Protein AF-A0A6A5GTI7-F1 (afdb_monomer_lite)

InterPro domains:
  IPR004151 7TM GPCR, serpentine receptor class e (Sre) [PF03125] (12-254)
  IPR052854 Nematode Serpentine Receptor Class Epsilon [PTHR47518] (8-255)

Organism: Caenorhabditis remanei (NCBI:txid31234)

Secondary structure (DSSP, 8-state):
----TTHHHHTT-HHHHHHHHHHHHHHHHHHHHHHHHHHHHHHHHT---SHHHHHHHHHHTTHHHHHHHHHHHHHHHHTT-TT----HHHHHHHHHHHSGGGGHHHHHHHHHHHHHHTTTTTTTTT-HHHHHHHHHHHHHHHHHHHHHHTSGGGHHHHHHHHHHHHHHHHHHHHHHHHHHHHHHHHHHHTTSSS-HHHHHHHHHHHHHHHHHHHHHHHHHHHHHHHHHHHHHHHH---HHHHHHHHHHHHHHHH-

Foldseek 3Di:
DADDLPPCVVVVVLVVLLVLLVVLLVLLVVLLVVLVVVVVVCVVVVVPQALLSVLVNLLSVLLNVLSVVSNVCSVCSNVSVNVPDDPLVVLLVSQLSLQLLLCSLVLVLQSLVVLLVPLQPCSPVVPNVSSVVSSVVSSVVSNVRSVQVVPLVSLVVVLVVSLVVLVVSVVSLVVSLVSLVVVQVVCVVVPDPDDPSSNVSSVVSNVVSVVCVVVVVLSSVLSNLLSVLSVCLSVDPDNVSVSVSVSVNSVSSSD

Structure (mmCIF, N/CA/C/O backbone):
data_AF-A0A6A5GTI7-F1
#
_entry.id   AF-A0A6A5GTI7-F1
#
loop_
_atom_site.group_PDB
_atom_site.id
_atom_site.type_symbol
_atom_site.label_atom_id
_atom_site.label_alt_id
_atom_site.label_comp_id
_atom_site.label_asym_id
_atom_site.label_entity_id
_atom_site.label_seq_id
_atom_site.pdbx_PDB_ins_code
_atom_site.Cartn_x
_atom_site.Cartn_y
_atom_site.Cartn_z
_atom_site.occupancy
_atom_site.B_iso_or_equiv
_atom_site.auth_seq_id
_atom_site.auth_comp_id
_atom_site.auth_asym_id
_atom_site.auth_atom_id
_atom_site.pdbx_PDB_model_num
ATOM 1 N N . MET A 1 1 ? 9.018 -8.631 -17.594 1.00 29.78 1 MET A N 1
ATOM 2 C CA . MET A 1 1 ? 9.187 -9.189 -18.957 1.00 29.78 1 MET A CA 1
ATOM 3 C C . MET A 1 1 ? 9.479 -8.013 -19.899 1.00 29.78 1 MET A C 1
ATOM 5 O O . MET A 1 1 ? 8.545 -7.313 -20.248 1.00 29.78 1 MET A O 1
ATOM 9 N N . ARG A 1 2 ? 10.743 -7.646 -20.168 1.00 35.91 2 ARG A N 1
ATOM 10 C CA . ARG A 1 2 ? 11.106 -6.438 -20.958 1.00 35.91 2 ARG A CA 1
ATOM 11 C C . ARG A 1 2 ? 11.286 -6.812 -22.439 1.00 35.91 2 ARG A C 1
ATOM 13 O O . ARG A 1 2 ? 11.822 -7.875 -22.720 1.00 35.91 2 ARG A O 1
ATOM 20 N N . LEU A 1 3 ? 10.734 -5.990 -23.333 1.00 42.41 3 LEU A N 1
ATOM 21 C CA . LEU A 1 3 ? 10.730 -6.158 -24.795 1.00 42.41 3 LEU A CA 1
ATOM 22 C C . LEU A 1 3 ? 12.049 -5.631 -25.389 1.00 42.41 3 LEU A C 1
ATOM 24 O O . LEU A 1 3 ? 12.586 -4.666 -24.853 1.00 42.41 3 LEU A O 1
ATOM 28 N N . ASP A 1 4 ? 12.503 -6.230 -26.496 1.00 39.91 4 ASP A N 1
ATOM 29 C CA . ASP A 1 4 ? 13.747 -5.914 -27.218 1.00 39.91 4 ASP A CA 1
ATOM 30 C C . ASP A 1 4 ? 14.061 -4.406 -27.322 1.00 39.91 4 ASP A C 1
ATOM 32 O O . ASP A 1 4 ? 13.300 -3.602 -27.881 1.00 39.91 4 ASP A O 1
ATOM 36 N N . ASP A 1 5 ? 15.260 -4.067 -26.846 1.00 51.88 5 ASP A N 1
ATOM 37 C CA . ASP A 1 5 ? 15.794 -2.758 -26.436 1.00 51.88 5 ASP A CA 1
ATOM 38 C C . ASP A 1 5 ? 15.888 -1.645 -27.492 1.00 51.88 5 ASP A C 1
ATOM 40 O O . ASP A 1 5 ? 16.473 -0.590 -27.247 1.00 51.88 5 ASP A O 1
ATOM 44 N N . THR A 1 6 ? 15.316 -1.813 -28.684 1.00 50.25 6 THR A N 1
ATOM 45 C CA . THR A 1 6 ? 15.594 -0.894 -29.802 1.00 50.25 6 THR A CA 1
ATOM 46 C C . THR A 1 6 ? 14.399 -0.125 -30.342 1.00 50.25 6 THR A C 1
ATOM 48 O O . THR A 1 6 ? 14.604 0.827 -31.087 1.00 50.25 6 THR A O 1
ATOM 51 N N . THR A 1 7 ? 13.159 -0.448 -29.977 1.00 53.84 7 THR A N 1
ATOM 52 C CA . THR A 1 7 ? 11.978 0.194 -30.592 1.00 53.84 7 THR A CA 1
ATOM 53 C C . THR A 1 7 ? 11.823 1.672 -30.210 1.00 53.84 7 THR A C 1
ATOM 55 O O . THR A 1 7 ? 11.570 2.508 -31.075 1.00 53.84 7 THR A O 1
ATOM 58 N N . LEU A 1 8 ? 12.065 2.036 -28.947 1.00 55.91 8 LEU A N 1
ATOM 59 C CA . LEU A 1 8 ? 11.940 3.418 -28.456 1.00 55.91 8 LEU A CA 1
ATOM 60 C C . LEU A 1 8 ? 13.016 4.366 -29.011 1.00 55.91 8 LEU A C 1
ATOM 62 O O . LEU A 1 8 ? 12.719 5.509 -29.369 1.00 55.91 8 LEU A O 1
ATOM 66 N N . TYR A 1 9 ? 14.249 3.867 -29.132 1.00 56.38 9 TYR A N 1
ATOM 67 C CA . TYR A 1 9 ? 15.371 4.588 -29.736 1.00 56.38 9 TYR A CA 1
ATOM 68 C C . TYR A 1 9 ? 15.254 4.678 -31.261 1.00 56.38 9 TYR A C 1
ATOM 70 O O . TYR A 1 9 ? 15.595 5.710 -31.834 1.00 56.38 9 TYR A O 1
ATOM 78 N N . LYS A 1 10 ? 14.716 3.641 -31.921 1.00 54.59 10 LYS A N 1
ATOM 79 C CA . LYS A 1 10 ? 14.465 3.640 -33.373 1.00 54.59 10 LYS A CA 1
ATOM 80 C C . LYS A 1 10 ? 13.339 4.591 -33.785 1.00 54.59 10 LYS A C 1
ATOM 82 O O . LYS A 1 10 ? 13.399 5.147 -34.874 1.00 54.59 10 LYS A O 1
ATOM 87 N N . ASN A 1 11 ? 12.352 4.819 -32.916 1.00 63.66 11 ASN A N 1
ATOM 88 C CA . ASN A 1 11 ? 11.185 5.653 -33.225 1.00 63.66 11 ASN A CA 1
ATOM 89 C C . ASN A 1 11 ? 11.394 7.157 -32.957 1.00 63.66 11 ASN A C 1
ATOM 91 O O . ASN A 1 11 ? 10.460 7.935 -33.137 1.00 63.66 11 ASN A O 1
ATOM 95 N N . GLY A 1 12 ? 12.571 7.587 -32.479 1.00 69.25 12 GLY A N 1
ATOM 96 C CA . GLY A 1 12 ? 12.860 9.002 -32.192 1.00 69.25 12 GLY A CA 1
ATOM 97 C C . GLY A 1 12 ? 12.067 9.609 -31.022 1.00 69.25 12 GLY A C 1
ATOM 98 O O . GLY A 1 12 ? 12.168 10.806 -30.770 1.00 69.25 12 GLY A O 1
ATOM 99 N N . LEU A 1 13 ? 11.298 8.799 -30.283 1.00 75.31 13 LEU A N 1
ATOM 100 C CA . LEU A 1 13 ? 10.466 9.230 -29.149 1.00 75.31 13 LEU A CA 1
ATOM 101 C C . LEU A 1 13 ? 11.247 9.343 -27.833 1.00 75.31 13 LEU A C 1
ATOM 103 O O . LEU A 1 13 ? 10.780 9.980 -26.890 1.00 75.31 13 LEU A O 1
ATOM 107 N N . TYR A 1 14 ? 12.448 8.766 -27.776 1.00 77.12 14 TYR A N 1
ATOM 108 C CA . TYR A 1 14 ? 13.338 8.799 -26.616 1.00 77.12 14 TYR A CA 1
ATOM 109 C C . TYR A 1 14 ? 13.460 10.159 -25.892 1.00 77.12 14 TYR A C 1
ATOM 111 O O . TYR A 1 14 ? 13.289 10.170 -24.673 1.00 77.12 14 TYR A O 1
ATOM 119 N N . PRO A 1 15 ? 13.707 11.307 -26.564 1.00 80.50 15 PRO A N 1
ATOM 120 C CA . PRO A 1 15 ? 13.848 12.591 -25.872 1.00 80.50 15 PRO A CA 1
ATOM 121 C C . PRO A 1 15 ? 12.597 12.990 -25.076 1.00 80.50 15 PRO A C 1
ATOM 123 O O . PRO A 1 15 ? 12.726 13.542 -23.986 1.00 80.50 15 PRO A O 1
ATOM 126 N N . TYR A 1 16 ? 11.395 12.665 -25.562 1.00 81.75 16 TYR A N 1
ATOM 127 C CA . TYR A 1 16 ? 10.150 12.941 -24.839 1.00 81.75 16 TYR A CA 1
ATOM 128 C C . TYR A 1 16 ? 10.038 12.089 -23.571 1.00 81.75 16 TYR A C 1
ATOM 130 O O . TYR A 1 16 ? 9.736 12.608 -22.497 1.00 81.75 16 TYR A O 1
ATOM 138 N N . PHE A 1 17 ? 10.352 10.796 -23.668 1.00 80.69 17 PHE A N 1
ATOM 139 C CA . PHE A 1 17 ? 10.358 9.892 -22.517 1.00 80.69 17 PHE A CA 1
ATOM 140 C C . PHE A 1 17 ? 11.442 10.259 -21.493 1.00 80.69 17 PHE A C 1
ATOM 142 O O . PHE A 1 17 ? 11.179 10.233 -20.295 1.00 80.69 17 PHE A O 1
ATOM 149 N N . ALA A 1 18 ? 12.626 10.690 -21.937 1.00 81.75 18 ALA A N 1
ATOM 150 C CA . ALA A 1 18 ? 13.701 11.142 -21.053 1.00 81.75 18 ALA A CA 1
ATOM 151 C C . ALA A 1 18 ? 13.298 12.362 -20.205 1.00 81.75 18 ALA A C 1
ATOM 153 O O . ALA A 1 18 ? 13.607 12.417 -19.011 1.00 81.75 18 ALA A O 1
ATOM 154 N N . VAL A 1 19 ? 12.560 13.316 -20.787 1.00 86.00 19 VAL A N 1
ATOM 155 C CA . VAL A 1 19 ? 11.989 14.448 -20.038 1.00 86.00 19 VAL A CA 1
ATOM 156 C C . VAL A 1 19 ? 10.997 13.953 -18.982 1.00 86.00 19 VAL A C 1
ATOM 158 O O . VAL A 1 19 ? 11.083 14.366 -17.826 1.00 86.00 19 VAL A O 1
ATOM 161 N N . VAL A 1 20 ? 10.103 13.025 -19.339 1.00 85.81 20 VAL A N 1
ATOM 162 C CA . VAL A 1 20 ? 9.120 12.457 -18.399 1.00 85.81 20 VAL A CA 1
ATOM 163 C C . VAL A 1 20 ? 9.804 11.706 -17.251 1.00 85.81 20 VAL A C 1
ATOM 165 O O . VAL A 1 20 ? 9.490 11.962 -16.089 1.00 85.81 20 VAL A O 1
ATOM 168 N N . PHE A 1 21 ? 10.793 10.853 -17.538 1.00 85.44 21 PHE A N 1
ATOM 169 C CA . PHE A 1 21 ? 11.577 10.166 -16.505 1.00 85.44 21 PHE A CA 1
ATOM 170 C C . PHE A 1 21 ? 12.315 11.148 -15.588 1.00 85.44 21 PHE A C 1
ATOM 172 O O . PHE A 1 21 ? 12.399 10.916 -14.380 1.00 85.44 21 PHE A O 1
ATOM 179 N N . SER A 1 22 ? 12.799 12.271 -16.127 1.00 86.50 22 SER A N 1
ATOM 180 C CA . SER A 1 22 ? 13.451 13.316 -15.328 1.00 86.50 22 SER A CA 1
ATOM 181 C C . SER A 1 22 ? 12.466 13.979 -14.363 1.00 86.50 22 SER A C 1
ATOM 183 O O . SER A 1 22 ? 12.782 14.151 -13.187 1.00 86.50 22 SER A O 1
ATOM 185 N N . ILE A 1 23 ? 11.250 14.288 -14.827 1.00 89.38 23 ILE A N 1
ATOM 186 C CA . ILE A 1 23 ? 10.179 14.836 -13.981 1.00 89.38 23 ILE A CA 1
ATOM 187 C C . ILE A 1 23 ? 9.815 13.845 -12.868 1.00 89.38 23 ILE A C 1
ATOM 189 O O . ILE A 1 23 ? 9.790 14.232 -11.702 1.00 89.38 23 ILE A O 1
ATOM 193 N N . ILE A 1 24 ? 9.600 12.567 -13.197 1.00 88.06 24 ILE A N 1
ATOM 194 C CA . ILE A 1 24 ? 9.281 11.518 -12.210 1.00 88.06 24 ILE A CA 1
ATOM 195 C C . ILE A 1 24 ? 10.396 11.376 -11.172 1.00 88.06 24 ILE A C 1
ATOM 197 O O . ILE A 1 24 ? 10.120 11.271 -9.976 1.00 88.06 24 ILE A O 1
ATOM 201 N N . THR A 1 25 ? 11.654 11.423 -11.611 1.00 87.56 25 THR A N 1
ATOM 202 C CA . THR A 1 25 ? 12.818 11.365 -10.719 1.00 87.56 25 THR A CA 1
ATOM 203 C C . THR A 1 25 ? 12.816 12.542 -9.739 1.00 87.56 25 THR A C 1
ATOM 205 O O . THR A 1 25 ? 12.962 12.339 -8.534 1.00 87.56 25 THR A O 1
ATOM 208 N N . ILE A 1 26 ? 12.580 13.766 -10.224 1.00 90.50 26 ILE A N 1
ATOM 209 C CA . ILE A 1 26 ? 12.496 14.968 -9.378 1.00 90.50 26 ILE A CA 1
ATOM 210 C C . ILE A 1 26 ? 11.334 14.858 -8.383 1.00 90.50 26 ILE A C 1
ATOM 212 O O . ILE A 1 26 ? 11.518 15.131 -7.196 1.00 90.50 26 ILE A O 1
ATOM 216 N N . LEU A 1 27 ? 10.154 14.426 -8.836 1.00 90.81 27 LEU A N 1
ATOM 217 C CA . LEU A 1 27 ? 8.986 14.248 -7.970 1.00 90.81 27 LEU A CA 1
ATOM 218 C C . LEU A 1 27 ? 9.245 13.213 -6.866 1.00 90.81 27 LEU A C 1
ATOM 220 O O . LEU A 1 27 ? 8.879 13.447 -5.718 1.00 90.81 27 LEU A O 1
ATOM 224 N N . ASN A 1 28 ? 9.941 12.114 -7.169 1.00 89.50 28 ASN A N 1
ATOM 225 C CA . ASN A 1 28 ? 10.303 11.109 -6.167 1.00 89.50 28 ASN A CA 1
ATOM 226 C C . ASN A 1 28 ? 11.343 11.619 -5.160 1.00 89.50 28 ASN A C 1
ATOM 228 O O . ASN A 1 28 ? 11.255 11.293 -3.976 1.00 89.50 28 ASN A O 1
ATOM 232 N N . ILE A 1 29 ? 12.281 12.477 -5.579 1.00 90.06 29 ILE A N 1
ATOM 233 C CA . ILE A 1 29 ? 13.193 13.165 -4.649 1.00 90.06 29 ILE A CA 1
ATOM 234 C C . ILE A 1 29 ? 12.396 14.073 -3.701 1.00 90.06 29 ILE A C 1
ATOM 236 O O . ILE A 1 29 ? 12.605 14.034 -2.487 1.00 90.06 29 ILE A O 1
ATOM 240 N N . LEU A 1 30 ? 11.450 14.855 -4.232 1.00 90.25 30 LEU A N 1
ATOM 241 C CA . LEU A 1 30 ? 10.569 15.699 -3.420 1.00 90.25 30 LEU A CA 1
ATOM 242 C C . LEU A 1 30 ? 9.694 14.870 -2.470 1.00 90.25 30 LEU A C 1
ATOM 244 O O . LEU A 1 30 ? 9.532 15.258 -1.315 1.00 90.25 30 LEU A O 1
ATOM 248 N N . SER A 1 31 ? 9.192 13.715 -2.914 1.00 88.50 31 SER A N 1
ATOM 249 C CA . SER A 1 31 ? 8.418 12.780 -2.086 1.00 88.50 31 SER A CA 1
ATOM 250 C C . SER A 1 31 ? 9.234 12.259 -0.896 1.00 88.50 31 SER A C 1
ATOM 252 O O . SER A 1 31 ? 8.770 12.297 0.246 1.00 88.50 31 SER A O 1
ATOM 254 N N . ILE A 1 32 ? 10.500 11.884 -1.115 1.00 90.38 32 ILE A N 1
ATOM 255 C CA . ILE A 1 32 ? 11.417 11.477 -0.037 1.00 90.38 32 ILE A CA 1
ATOM 256 C C . ILE A 1 32 ? 11.652 12.629 0.955 1.00 90.38 32 ILE A C 1
ATOM 258 O O . ILE A 1 32 ? 11.599 12.422 2.170 1.00 90.38 32 ILE A O 1
ATOM 262 N N . LEU A 1 33 ? 11.875 13.855 0.468 1.00 90.19 33 LEU A N 1
ATOM 263 C CA . LEU A 1 33 ? 12.040 15.031 1.333 1.00 90.19 33 LEU A CA 1
ATOM 264 C C . LEU A 1 33 ? 10.773 15.320 2.149 1.00 90.19 33 LEU A C 1
ATOM 266 O O . LEU A 1 33 ? 10.856 15.585 3.351 1.00 90.19 33 LEU A O 1
ATOM 270 N N . TYR A 1 34 ? 9.603 15.214 1.521 1.00 88.88 34 TYR A N 1
ATOM 271 C CA . TYR A 1 34 ? 8.309 15.358 2.181 1.00 88.88 34 TYR A CA 1
ATOM 272 C C . TYR A 1 34 ? 8.095 14.284 3.259 1.00 88.88 34 TYR A C 1
ATOM 274 O O . TYR A 1 34 ? 7.648 14.595 4.366 1.00 88.88 34 TYR A O 1
ATOM 282 N N . TYR A 1 35 ? 8.492 13.036 2.994 1.00 87.56 35 TYR A N 1
ATOM 283 C CA . TYR A 1 35 ? 8.501 11.970 3.994 1.00 87.56 35 TYR A CA 1
ATOM 284 C C . TYR A 1 35 ? 9.374 12.330 5.204 1.00 87.56 35 TYR A C 1
ATOM 286 O O . TYR A 1 35 ? 8.900 12.252 6.340 1.00 87.56 35 TYR A O 1
ATOM 294 N N . PHE A 1 36 ? 10.618 12.771 4.988 1.00 88.69 36 PHE A N 1
ATOM 295 C CA . PHE A 1 36 ? 11.509 13.165 6.085 1.00 88.69 36 PHE A CA 1
ATOM 296 C C . PHE A 1 36 ? 10.962 14.344 6.892 1.00 88.69 36 PHE A C 1
ATOM 298 O O . PHE A 1 36 ? 11.054 14.339 8.122 1.00 88.69 36 PHE A O 1
ATOM 305 N N . PHE A 1 37 ? 10.342 15.320 6.226 1.00 88.69 37 PHE A N 1
ATOM 306 C CA . PHE A 1 37 ? 9.662 16.424 6.895 1.00 88.69 37 PHE A CA 1
ATOM 307 C C . PHE A 1 37 ? 8.505 15.929 7.778 1.00 88.69 37 PHE A C 1
ATOM 309 O O . PHE A 1 37 ? 8.450 16.263 8.963 1.00 88.69 37 PHE A O 1
ATOM 316 N N . ASN A 1 38 ? 7.627 15.069 7.251 1.00 86.25 38 ASN A N 1
ATOM 317 C CA . ASN A 1 38 ? 6.525 14.483 8.020 1.00 86.25 38 ASN A CA 1
ATOM 318 C C . ASN A 1 38 ? 7.023 13.637 9.196 1.00 86.25 38 ASN A C 1
ATOM 320 O O . ASN A 1 38 ? 6.479 13.731 10.298 1.00 86.25 38 ASN A O 1
ATOM 324 N N . LEU A 1 39 ? 8.079 12.846 8.998 1.00 86.00 39 LEU A N 1
ATOM 325 C CA . LEU A 1 39 ? 8.723 12.071 10.055 1.00 86.00 39 LEU A CA 1
ATOM 326 C C . LEU A 1 39 ? 9.236 12.998 11.168 1.00 86.00 39 LEU A C 1
ATOM 328 O O . LEU A 1 39 ? 8.947 12.772 12.345 1.00 86.00 39 LEU A O 1
ATOM 332 N N . TYR A 1 40 ? 9.939 14.074 10.802 1.00 87.12 40 TYR A N 1
ATOM 333 C CA . TYR A 1 40 ? 10.430 15.078 11.745 1.00 87.12 40 TYR A CA 1
ATOM 334 C C . TYR A 1 40 ? 9.286 15.706 12.551 1.00 87.12 40 TYR A C 1
ATOM 336 O O . TYR A 1 40 ? 9.338 15.718 13.784 1.00 87.12 40 TYR A O 1
ATOM 344 N N . VAL A 1 41 ? 8.222 16.168 11.885 1.00 86.56 41 VAL A N 1
ATOM 345 C CA . VAL A 1 41 ? 7.037 16.739 12.549 1.00 86.56 41 VAL A CA 1
ATOM 346 C C . VAL A 1 41 ? 6.404 15.721 13.501 1.00 86.56 41 VAL A C 1
ATOM 348 O O . VAL A 1 41 ? 6.129 16.043 14.657 1.00 86.56 41 VAL A O 1
ATOM 351 N N . THR A 1 42 ? 6.241 14.474 13.062 1.00 82.56 42 THR A N 1
ATOM 352 C CA . THR A 1 42 ? 5.633 13.393 13.855 1.00 82.56 42 THR A CA 1
ATOM 353 C C . THR A 1 42 ? 6.442 13.101 15.122 1.00 82.56 42 THR A C 1
ATOM 355 O O . THR A 1 42 ? 5.867 12.991 16.212 1.00 82.56 42 THR A O 1
ATOM 358 N N . PHE A 1 43 ? 7.776 13.061 15.020 1.00 82.81 43 PHE A N 1
ATOM 359 C CA . PHE A 1 43 ? 8.666 12.929 16.177 1.00 82.81 43 PHE A CA 1
ATOM 360 C C . PHE A 1 43 ? 8.570 14.129 17.123 1.00 82.81 43 PHE A C 1
ATOM 362 O O . PHE A 1 43 ? 8.456 13.942 18.337 1.00 82.81 43 PHE A O 1
ATOM 369 N N . ARG A 1 44 ? 8.563 15.358 16.591 1.00 86.62 44 ARG A N 1
ATOM 370 C CA . ARG A 1 44 ? 8.455 16.589 17.394 1.00 86.62 44 ARG A CA 1
ATOM 371 C C . ARG A 1 44 ? 7.134 16.670 18.159 1.00 86.62 44 ARG A C 1
ATOM 373 O O . ARG A 1 44 ? 7.136 17.059 19.324 1.00 86.62 44 ARG A O 1
ATOM 380 N N . VAL A 1 45 ? 6.030 16.265 17.534 1.00 83.19 45 VAL A N 1
ATOM 381 C CA . VAL A 1 45 ? 4.676 16.301 18.118 1.00 83.19 45 VAL A CA 1
ATOM 382 C C . VAL A 1 45 ? 4.390 15.072 19.004 1.00 83.19 45 VAL A C 1
ATOM 384 O O . VAL A 1 45 ? 3.393 15.044 19.727 1.00 83.19 45 VAL A O 1
ATOM 387 N N . LYS A 1 46 ? 5.279 14.062 19.021 1.00 74.81 46 LYS A N 1
ATOM 388 C CA . LYS A 1 46 ? 5.086 12.768 19.713 1.00 74.81 46 LYS A CA 1
ATOM 389 C C . LYS A 1 46 ? 3.773 12.090 19.298 1.00 74.81 46 LYS A C 1
ATOM 391 O O . LYS A 1 46 ? 3.021 11.571 20.130 1.00 74.81 46 LYS A O 1
ATOM 396 N N . HIS A 1 47 ? 3.500 12.113 17.997 1.00 65.75 47 HIS A N 1
ATOM 397 C CA . HIS A 1 47 ? 2.240 11.698 17.381 1.00 65.75 47 HIS A CA 1
ATOM 398 C C . HIS A 1 47 ? 2.201 10.175 17.092 1.00 65.75 47 HIS A C 1
ATOM 400 O O . HIS A 1 47 ? 1.846 9.742 16.001 1.00 65.75 47 HIS A O 1
ATOM 406 N N . PHE A 1 48 ? 2.599 9.363 18.083 1.00 60.94 48 PHE A N 1
ATOM 407 C CA . PHE A 1 48 ? 2.662 7.888 18.024 1.00 60.94 48 PHE A CA 1
ATOM 408 C C . PHE A 1 48 ? 1.827 7.234 19.131 1.00 60.94 48 PHE A C 1
ATOM 410 O O . PHE A 1 48 ? 2.288 6.338 19.838 1.00 60.94 48 PHE A O 1
ATOM 417 N N . LYS A 1 49 ? 0.623 7.750 19.382 1.00 67.62 49 LYS A N 1
ATOM 418 C CA . LYS A 1 49 ? -0.158 7.331 20.555 1.00 67.62 49 LYS A CA 1
ATOM 419 C C . LYS A 1 49 ? -1.158 6.227 20.242 1.00 67.62 49 LYS A C 1
ATOM 421 O O . LYS A 1 49 ? -1.413 5.420 21.129 1.00 67.62 49 LYS A O 1
ATOM 426 N N . THR A 1 50 ? -1.683 6.188 19.019 1.00 77.94 50 THR A N 1
ATOM 427 C CA . THR A 1 50 ? -2.744 5.255 18.623 1.00 77.94 50 THR A CA 1
ATOM 428 C C . THR A 1 50 ? -2.242 4.215 17.623 1.00 77.94 50 THR A C 1
ATOM 430 O O . THR A 1 50 ? -1.321 4.466 16.839 1.00 77.94 50 THR A O 1
ATOM 433 N N . ASN A 1 51 ? -2.871 3.038 17.618 1.00 83.75 51 ASN A N 1
ATOM 434 C CA . ASN A 1 51 ? -2.509 1.942 16.712 1.00 83.75 51 ASN A CA 1
ATOM 435 C C . ASN A 1 51 ? -2.632 2.348 15.235 1.00 83.75 51 ASN A C 1
ATOM 437 O O . ASN A 1 51 ? -1.783 1.988 14.424 1.00 83.75 51 ASN A O 1
ATOM 441 N N . ILE A 1 52 ? -3.640 3.156 14.893 1.00 82.62 52 ILE A N 1
ATOM 442 C CA . ILE A 1 52 ? -3.827 3.669 13.531 1.00 82.62 52 ILE A CA 1
ATOM 443 C C . ILE A 1 52 ? -2.686 4.584 13.073 1.00 82.62 52 ILE A C 1
ATOM 445 O O . ILE A 1 52 ? -2.307 4.537 11.907 1.00 82.62 52 ILE A O 1
ATOM 449 N N . GLN A 1 53 ? -2.107 5.384 13.975 1.00 82.12 53 GLN A N 1
ATOM 450 C CA . GLN A 1 53 ? -0.964 6.247 13.656 1.00 82.12 53 GLN A CA 1
ATOM 451 C C . GLN A 1 53 ? 0.293 5.416 13.404 1.00 82.12 53 GLN A C 1
ATOM 453 O O . GLN A 1 53 ? 1.001 5.658 12.431 1.00 82.12 53 GLN A O 1
ATOM 458 N N . ILE A 1 54 ? 0.542 4.412 14.252 1.00 85.00 54 ILE A N 1
ATOM 459 C CA . ILE A 1 54 ? 1.662 3.476 14.082 1.00 85.00 54 ILE A CA 1
ATOM 460 C C . ILE A 1 54 ? 1.524 2.738 12.748 1.00 85.00 54 ILE A C 1
ATOM 462 O O . ILE A 1 54 ? 2.486 2.650 11.989 1.00 85.00 54 ILE A O 1
ATOM 466 N N . LEU A 1 55 ? 0.317 2.261 12.437 1.00 87.75 55 LEU A N 1
ATOM 467 C CA . LEU A 1 55 ? 0.031 1.566 11.189 1.00 87.75 55 LEU A CA 1
ATOM 468 C C . LEU A 1 55 ? 0.240 2.468 9.967 1.00 87.75 55 LEU A C 1
ATOM 470 O O . LEU A 1 55 ? 0.898 2.063 9.011 1.00 87.75 55 LEU A O 1
ATOM 474 N N . HIS A 1 56 ? -0.294 3.691 10.005 1.00 84.88 56 HIS A N 1
ATOM 475 C CA . HIS A 1 56 ? -0.119 4.654 8.924 1.00 84.88 56 HIS A CA 1
ATOM 476 C C . HIS A 1 56 ? 1.362 4.968 8.699 1.00 84.88 56 HIS A C 1
ATOM 478 O O . HIS A 1 56 ? 1.817 4.921 7.560 1.00 84.88 56 HIS A O 1
ATOM 484 N N . GLN A 1 57 ? 2.134 5.190 9.769 1.00 84.75 57 GLN A N 1
ATOM 485 C CA . GLN A 1 57 ? 3.568 5.432 9.642 1.00 84.75 57 GLN A CA 1
ATOM 486 C C . GLN A 1 57 ? 4.315 4.213 9.090 1.00 84.75 57 GLN A C 1
ATOM 488 O O . GLN A 1 57 ? 5.223 4.387 8.286 1.00 84.75 57 GLN A O 1
ATOM 493 N N . ALA A 1 58 ? 3.944 2.994 9.491 1.00 87.50 58 ALA A N 1
ATOM 494 C CA . ALA A 1 58 ? 4.568 1.773 8.990 1.00 87.50 58 ALA A CA 1
ATOM 495 C C . ALA A 1 58 ? 4.348 1.595 7.479 1.00 87.50 58 ALA A C 1
ATOM 497 O O . ALA A 1 58 ? 5.291 1.278 6.761 1.00 87.50 58 ALA A O 1
ATOM 498 N N . ILE A 1 59 ? 3.131 1.859 6.988 1.00 87.69 59 ILE A N 1
ATOM 499 C CA . ILE A 1 59 ? 2.834 1.857 5.548 1.00 87.69 59 ILE A CA 1
ATOM 500 C C . ILE A 1 59 ? 3.613 2.982 4.859 1.00 87.69 59 ILE A C 1
ATOM 502 O O . ILE A 1 59 ? 4.306 2.742 3.875 1.00 87.69 59 ILE A O 1
ATOM 506 N N . TYR A 1 60 ? 3.568 4.197 5.406 1.00 84.62 60 TYR A N 1
ATOM 507 C CA . TYR A 1 60 ? 4.220 5.367 4.819 1.00 84.62 60 TYR A CA 1
ATOM 508 C C . TYR A 1 60 ? 5.753 5.243 4.777 1.00 84.62 60 TYR A C 1
ATOM 510 O O . TYR A 1 60 ? 6.392 5.748 3.858 1.00 84.62 60 TYR A O 1
ATOM 518 N N . ALA A 1 61 ? 6.358 4.511 5.718 1.00 86.81 61 ALA A N 1
ATOM 519 C CA . ALA A 1 61 ? 7.795 4.242 5.757 1.00 86.81 61 ALA A CA 1
ATOM 520 C C . ALA A 1 61 ? 8.300 3.394 4.581 1.00 86.81 61 ALA A C 1
ATOM 522 O O . ALA A 1 61 ? 9.497 3.398 4.305 1.00 86.81 61 ALA A O 1
ATOM 523 N N . THR A 1 62 ? 7.409 2.694 3.876 1.00 87.56 62 THR A N 1
ATOM 524 C CA . THR A 1 62 ? 7.759 1.873 2.704 1.00 87.56 62 THR A CA 1
ATOM 525 C C . THR A 1 62 ? 7.859 2.699 1.414 1.00 87.56 62 THR A C 1
ATOM 527 O O . THR A 1 62 ? 8.606 2.345 0.497 1.00 87.56 62 THR A O 1
ATOM 530 N N . CYS A 1 63 ? 7.194 3.859 1.370 1.00 84.75 63 CYS A N 1
ATOM 531 C CA . CYS A 1 63 ? 7.205 4.786 0.239 1.00 84.75 63 CYS A CA 1
ATOM 532 C C . CYS A 1 63 ? 8.609 5.293 -0.144 1.00 84.75 63 CYS A C 1
ATOM 534 O O . CYS A 1 63 ? 8.954 5.165 -1.317 1.00 84.75 63 CYS A O 1
ATOM 536 N N . PRO A 1 64 ? 9.472 5.788 0.775 1.00 87.56 64 PRO A N 1
ATOM 537 C CA . PRO A 1 64 ? 10.806 6.259 0.394 1.00 87.56 64 PRO A CA 1
ATOM 538 C C . PRO A 1 64 ? 11.682 5.154 -0.212 1.00 87.56 64 PRO A C 1
ATOM 540 O O . PRO A 1 64 ? 12.464 5.435 -1.116 1.00 87.56 64 PRO A O 1
ATOM 543 N N . PHE A 1 65 ? 11.532 3.896 0.222 1.00 88.31 65 PHE A N 1
ATOM 544 C CA . PHE A 1 65 ? 12.239 2.772 -0.402 1.00 88.31 65 PHE A CA 1
ATOM 545 C C . PHE A 1 65 ? 11.773 2.551 -1.842 1.00 88.31 65 PHE A C 1
ATOM 547 O O . PHE A 1 65 ? 12.603 2.388 -2.733 1.00 88.31 65 PHE A O 1
ATOM 554 N N . THR A 1 66 ? 10.462 2.602 -2.083 1.00 87.19 66 THR A N 1
ATOM 555 C CA . THR A 1 66 ? 9.900 2.504 -3.438 1.00 87.19 66 THR A CA 1
ATOM 556 C C . THR A 1 66 ? 10.372 3.661 -4.324 1.00 87.19 66 THR A C 1
ATOM 558 O O . THR A 1 66 ? 10.842 3.420 -5.434 1.00 87.19 66 THR A O 1
ATOM 561 N N . SER A 1 67 ? 10.367 4.896 -3.814 1.00 89.19 67 SER A N 1
ATOM 562 C CA . SER A 1 67 ? 10.877 6.071 -4.531 1.00 89.19 67 SER A CA 1
ATOM 563 C C . SER A 1 67 ? 12.358 5.957 -4.894 1.00 89.19 67 SER A C 1
ATOM 565 O O . SER A 1 67 ? 12.741 6.376 -5.983 1.00 89.19 67 SER A O 1
ATOM 567 N N . ILE A 1 68 ? 13.197 5.349 -4.044 1.00 90.12 68 ILE A N 1
ATOM 568 C CA . ILE A 1 68 ? 14.606 5.078 -4.382 1.00 90.12 68 ILE A CA 1
ATOM 569 C C . ILE A 1 68 ? 14.703 4.147 -5.597 1.00 90.12 68 ILE A C 1
ATOM 571 O O . ILE A 1 68 ? 15.480 4.425 -6.507 1.00 90.12 68 ILE A O 1
ATOM 575 N N . PHE A 1 69 ? 13.908 3.074 -5.649 1.00 88.31 69 PHE A N 1
ATOM 576 C CA . PHE A 1 69 ? 13.904 2.171 -6.805 1.00 88.31 69 PHE A CA 1
ATOM 577 C C . PHE A 1 69 ? 13.416 2.860 -8.085 1.00 88.31 69 PHE A C 1
ATOM 579 O O . PHE A 1 69 ? 14.023 2.661 -9.135 1.00 88.31 69 PHE A O 1
ATOM 586 N N . ILE A 1 70 ? 12.389 3.712 -7.995 1.00 86.88 70 ILE A N 1
ATOM 587 C CA . ILE A 1 70 ? 11.900 4.505 -9.135 1.00 86.88 70 ILE A CA 1
ATOM 588 C C . ILE A 1 70 ? 12.978 5.488 -9.620 1.00 86.88 70 ILE A C 1
ATOM 590 O O . ILE A 1 70 ? 13.186 5.628 -10.821 1.00 86.88 70 ILE A O 1
ATOM 594 N N . ILE A 1 71 ? 13.718 6.131 -8.709 1.00 88.81 71 ILE A N 1
ATOM 595 C CA . ILE A 1 71 ? 14.839 7.020 -9.060 1.00 88.81 71 ILE A CA 1
ATOM 596 C C . ILE A 1 71 ? 15.957 6.242 -9.763 1.00 88.81 71 ILE A C 1
ATOM 598 O O . ILE A 1 71 ? 16.477 6.709 -10.774 1.00 88.81 71 ILE A O 1
ATOM 602 N N . ILE A 1 72 ? 16.325 5.061 -9.254 1.00 87.12 72 ILE A N 1
ATOM 603 C CA . ILE A 1 72 ? 17.358 4.214 -9.870 1.00 87.12 72 ILE A CA 1
ATOM 604 C C . ILE A 1 72 ? 16.950 3.838 -11.300 1.00 87.12 72 ILE A C 1
ATOM 606 O O . ILE A 1 72 ? 17.748 4.016 -12.222 1.00 87.12 72 ILE A O 1
ATOM 610 N N . ASP A 1 73 ? 15.709 3.388 -11.497 1.00 82.69 73 ASP A N 1
ATOM 611 C CA . ASP A 1 73 ? 15.175 3.053 -12.821 1.00 82.69 73 ASP A CA 1
ATOM 612 C C . ASP A 1 73 ? 15.105 4.279 -13.742 1.00 82.69 73 ASP A C 1
ATOM 614 O O . ASP A 1 73 ? 15.501 4.205 -14.905 1.00 82.69 73 ASP A O 1
ATOM 618 N N . GLY A 1 74 ? 14.646 5.423 -13.228 1.00 83.38 74 GLY A N 1
ATOM 619 C CA . GLY A 1 74 ? 14.568 6.682 -13.968 1.00 83.38 74 GLY A CA 1
ATOM 620 C C . GLY A 1 74 ? 15.937 7.144 -14.465 1.00 83.38 74 GLY A C 1
ATOM 621 O O . GLY A 1 74 ? 16.100 7.440 -15.649 1.00 83.38 74 GLY A O 1
ATOM 622 N N . VAL A 1 75 ? 16.952 7.123 -13.598 1.00 85.56 75 VAL A N 1
ATOM 623 C CA . VAL A 1 75 ? 18.336 7.470 -13.960 1.00 85.56 75 VAL A CA 1
ATOM 624 C C . VAL A 1 75 ? 18.914 6.467 -14.960 1.00 85.56 75 VAL A C 1
ATOM 626 O O . VAL A 1 75 ? 19.534 6.879 -15.940 1.00 85.56 75 VAL A O 1
ATOM 629 N N . ALA A 1 76 ? 18.688 5.164 -14.766 1.00 82.44 76 ALA A N 1
ATOM 630 C CA . ALA A 1 76 ? 19.133 4.138 -15.709 1.00 82.44 76 ALA A CA 1
ATOM 631 C C . ALA A 1 76 ? 18.503 4.330 -17.102 1.00 82.44 76 ALA A C 1
ATOM 633 O O . ALA A 1 76 ? 19.208 4.246 -18.111 1.00 82.44 76 ALA A O 1
ATOM 634 N N . ASN A 1 77 ? 17.212 4.675 -17.155 1.00 78.25 77 ASN A N 1
ATOM 635 C CA . ASN A 1 77 ? 16.491 4.990 -18.387 1.00 78.25 77 ASN A CA 1
ATOM 636 C C . ASN A 1 77 ? 17.036 6.247 -19.087 1.00 78.25 77 ASN A C 1
ATOM 638 O O . ASN A 1 77 ? 17.224 6.221 -20.300 1.00 78.25 77 ASN A O 1
ATOM 642 N N . ILE A 1 78 ? 17.339 7.321 -18.346 1.00 82.44 78 ILE A N 1
ATOM 643 C CA . ILE A 1 78 ? 17.904 8.572 -18.896 1.00 82.44 78 ILE A CA 1
ATOM 644 C C . ILE A 1 78 ? 19.322 8.368 -19.449 1.00 82.44 78 ILE A C 1
ATOM 646 O O . ILE A 1 78 ? 19.705 8.985 -20.443 1.00 82.44 78 ILE A O 1
ATOM 650 N N . LEU A 1 79 ? 20.113 7.499 -18.815 1.00 80.81 79 LEU A N 1
ATOM 651 C CA . LEU A 1 79 ? 21.463 7.148 -19.269 1.00 80.81 79 LEU A CA 1
ATOM 652 C C . LEU A 1 79 ? 21.467 6.130 -20.420 1.00 80.81 79 LEU A C 1
ATOM 654 O O . LEU A 1 79 ? 22.539 5.735 -20.877 1.00 80.81 79 LEU A O 1
ATOM 658 N N . GLY A 1 80 ? 20.291 5.671 -20.853 1.00 71.31 80 GLY A N 1
ATOM 659 C CA . GLY A 1 80 ? 20.128 4.622 -21.852 1.00 71.31 80 GLY A CA 1
ATOM 660 C C . GLY A 1 80 ? 20.696 3.263 -21.462 1.00 71.31 80 GLY A C 1
ATOM 661 O O . GLY A 1 80 ? 20.992 2.442 -22.324 1.00 71.31 80 GLY A O 1
ATOM 662 N N . LYS A 1 81 ? 20.829 3.003 -20.158 1.00 70.69 81 LYS A N 1
ATOM 663 C CA . LYS A 1 81 ? 21.278 1.726 -19.591 1.00 70.69 81 LYS A CA 1
ATOM 664 C C . LYS A 1 81 ? 20.075 0.885 -19.153 1.00 70.69 81 LYS A C 1
ATOM 666 O O . LYS A 1 81 ? 19.939 0.549 -17.978 1.00 70.69 81 LYS A O 1
ATOM 671 N N . ARG A 1 82 ? 19.190 0.560 -20.102 1.00 61.34 82 ARG A N 1
ATOM 672 C CA . ARG A 1 82 ? 17.958 -0.219 -19.851 1.00 61.34 82 ARG A CA 1
ATOM 673 C C . ARG A 1 82 ? 18.196 -1.680 -19.468 1.00 61.34 82 ARG A C 1
ATOM 675 O O . ARG A 1 82 ? 17.392 -2.240 -18.721 1.00 61.34 82 ARG A O 1
ATOM 682 N N . ASP A 1 83 ? 19.347 -2.225 -19.854 1.00 57.25 83 ASP A N 1
ATOM 683 C CA . ASP A 1 83 ? 19.826 -3.563 -19.479 1.00 57.25 83 ASP A CA 1
ATOM 684 C C . ASP A 1 83 ? 20.333 -3.669 -18.037 1.00 57.25 83 ASP A C 1
ATOM 686 O O . ASP A 1 83 ? 20.894 -4.696 -17.645 1.00 57.25 83 ASP A O 1
ATOM 690 N N . PHE A 1 84 ? 20.169 -2.623 -17.217 1.00 62.56 84 PHE A N 1
ATOM 691 C CA . PHE A 1 84 ? 20.478 -2.699 -15.795 1.00 62.56 84 PHE A CA 1
ATOM 692 C C . PHE A 1 84 ? 19.490 -3.643 -15.096 1.00 62.56 84 PHE A C 1
ATOM 694 O O . PHE A 1 84 ? 18.477 -3.235 -14.526 1.00 62.56 84 PHE A O 1
ATOM 701 N N . ASN A 1 85 ? 19.780 -4.939 -15.171 1.00 64.06 85 ASN A N 1
ATOM 702 C CA . ASN A 1 85 ? 19.057 -5.966 -14.452 1.00 64.06 85 ASN A CA 1
ATOM 703 C C . ASN A 1 85 ? 19.563 -5.985 -13.014 1.00 64.06 85 ASN A C 1
ATOM 705 O O . ASN A 1 85 ? 20.653 -6.476 -12.709 1.00 64.06 85 ASN A O 1
ATOM 709 N N . LEU A 1 86 ? 18.738 -5.450 -12.118 1.00 71.06 86 LEU A N 1
ATOM 710 C CA . LEU A 1 86 ? 18.918 -5.656 -10.693 1.00 71.06 86 LEU A CA 1
ATOM 711 C C . LEU A 1 86 ? 18.923 -7.170 -10.399 1.00 71.06 86 LEU A C 1
ATOM 713 O O . LEU A 1 86 ? 18.094 -7.905 -10.946 1.00 71.06 86 LEU A O 1
ATOM 717 N N . PRO A 1 87 ? 19.831 -7.649 -9.531 1.00 82.62 87 PRO A N 1
ATOM 718 C CA . PRO A 1 87 ? 19.798 -9.006 -9.007 1.00 82.62 87 PRO A CA 1
ATOM 719 C C . PRO A 1 87 ? 18.390 -9.410 -8.566 1.00 82.62 87 PRO A C 1
ATOM 721 O O . PRO A 1 87 ? 17.660 -8.600 -7.990 1.00 82.62 87 PRO A O 1
ATOM 724 N N . PHE A 1 88 ? 18.032 -10.682 -8.761 1.00 80.50 88 PHE A N 1
ATOM 725 C CA . PHE A 1 88 ? 16.718 -11.219 -8.386 1.00 80.50 88 PHE A CA 1
ATOM 726 C C . PHE A 1 88 ? 16.301 -10.829 -6.958 1.00 80.50 88 PHE A C 1
ATOM 728 O O . PHE A 1 88 ? 15.185 -10.366 -6.745 1.00 80.50 88 PHE A O 1
ATOM 735 N N . ALA A 1 89 ? 17.226 -10.917 -5.996 1.00 83.62 89 ALA A N 1
ATOM 736 C CA . ALA A 1 89 ? 16.979 -10.540 -4.605 1.00 83.62 89 ALA A CA 1
ATOM 737 C C . ALA A 1 89 ? 16.563 -9.066 -4.432 1.00 83.62 89 ALA A C 1
ATOM 739 O O . ALA A 1 89 ? 15.699 -8.766 -3.611 1.00 83.62 89 ALA A O 1
ATOM 740 N N . LEU A 1 90 ? 17.135 -8.148 -5.218 1.00 83.75 90 LEU A N 1
ATOM 741 C CA . LEU A 1 90 ? 16.791 -6.726 -5.161 1.00 83.75 90 LEU A CA 1
ATOM 742 C C . LEU A 1 90 ? 15.446 -6.435 -5.834 1.00 83.75 90 LEU A C 1
ATOM 744 O O . LEU A 1 90 ? 14.681 -5.631 -5.308 1.00 83.75 90 LEU A O 1
ATOM 748 N N . ASN A 1 91 ? 15.107 -7.127 -6.925 1.00 82.44 91 ASN A N 1
ATOM 749 C CA . ASN A 1 91 ? 13.775 -7.029 -7.541 1.00 82.44 91 ASN A CA 1
ATOM 750 C C . ASN A 1 91 ? 12.677 -7.607 -6.638 1.00 82.44 91 ASN A C 1
ATOM 752 O O . ASN A 1 91 ? 11.595 -7.028 -6.507 1.00 82.44 91 ASN A O 1
ATOM 756 N N . PHE A 1 92 ? 12.972 -8.719 -5.965 1.00 87.25 92 PHE A N 1
ATOM 757 C CA . PHE A 1 92 ? 12.082 -9.296 -4.967 1.00 87.25 92 PHE A CA 1
ATOM 758 C C . PHE A 1 92 ? 11.865 -8.315 -3.810 1.00 87.25 92 PHE A C 1
ATOM 760 O O . PHE A 1 92 ? 10.729 -7.981 -3.481 1.00 87.25 92 PHE A O 1
ATOM 767 N N . PHE A 1 93 ? 12.950 -7.779 -3.244 1.00 88.50 93 PHE A N 1
ATOM 768 C CA . PHE A 1 93 ? 12.890 -6.804 -2.157 1.00 88.50 93 PHE A CA 1
ATOM 769 C C . PHE A 1 93 ? 12.1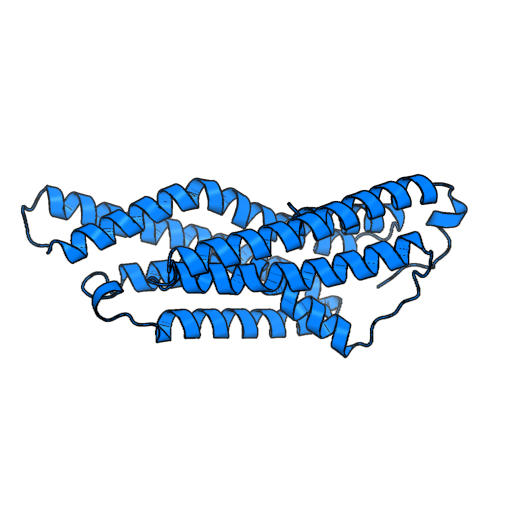46 -5.521 -2.547 1.00 88.50 93 PHE A C 1
ATOM 771 O O . PHE A 1 93 ? 11.316 -5.044 -1.774 1.00 88.50 93 PHE A O 1
ATOM 778 N N . ARG A 1 94 ? 12.380 -4.997 -3.757 1.00 87.69 94 ARG A N 1
ATOM 779 C CA . ARG A 1 94 ? 11.618 -3.872 -4.317 1.00 87.69 94 ARG A CA 1
ATOM 780 C C . ARG A 1 94 ? 10.124 -4.159 -4.271 1.00 87.69 94 ARG A C 1
ATOM 782 O O . ARG A 1 94 ? 9.369 -3.367 -3.723 1.00 87.69 94 ARG A O 1
ATOM 789 N N . THR A 1 95 ? 9.712 -5.315 -4.784 1.00 87.19 95 THR A N 1
ATOM 790 C CA . THR A 1 95 ? 8.296 -5.696 -4.824 1.00 87.19 95 THR A CA 1
ATOM 791 C C . THR A 1 95 ? 7.713 -5.803 -3.415 1.00 87.19 95 THR A C 1
ATOM 793 O O . THR A 1 95 ? 6.643 -5.256 -3.154 1.00 87.19 95 THR A O 1
ATOM 796 N N . VAL A 1 96 ? 8.443 -6.411 -2.471 1.00 90.69 96 VAL A N 1
ATOM 797 C CA . VAL A 1 96 ? 8.035 -6.482 -1.057 1.00 90.69 96 VAL A CA 1
ATOM 798 C C . VAL A 1 96 ? 7.846 -5.094 -0.447 1.00 90.69 96 VAL A C 1
ATOM 800 O O . VAL A 1 96 ? 6.905 -4.904 0.316 1.00 90.69 96 VAL A O 1
ATOM 803 N N . MET A 1 97 ? 8.694 -4.121 -0.780 1.00 89.88 97 MET A N 1
ATOM 804 C CA . MET A 1 97 ? 8.583 -2.754 -0.259 1.00 89.88 97 MET A CA 1
ATOM 805 C C . MET A 1 97 ? 7.496 -1.922 -0.948 1.00 89.88 97 MET A C 1
ATOM 807 O O . MET A 1 97 ? 6.958 -1.011 -0.330 1.00 89.88 97 MET A O 1
ATOM 811 N N . SER A 1 98 ? 7.125 -2.234 -2.188 1.00 86.31 98 SER A N 1
ATOM 812 C CA . SER A 1 98 ? 6.080 -1.500 -2.920 1.00 86.31 98 SER A CA 1
ATOM 813 C C . SER A 1 98 ? 4.661 -2.026 -2.671 1.00 86.31 98 SER A C 1
ATOM 815 O O . SER A 1 98 ? 3.685 -1.336 -2.962 1.00 86.31 98 SER A O 1
ATOM 817 N N . CYS A 1 99 ? 4.509 -3.228 -2.114 1.00 88.19 99 CYS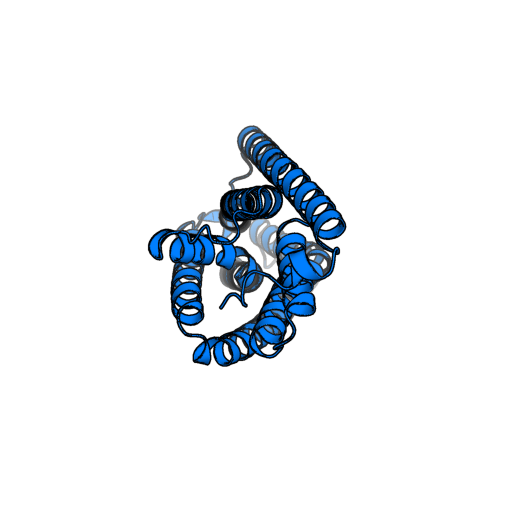 A N 1
ATOM 818 C CA . CYS A 1 99 ? 3.201 -3.847 -1.870 1.00 88.19 99 CYS A CA 1
ATOM 819 C C . CYS A 1 99 ? 2.405 -3.338 -0.646 1.00 88.19 99 CYS A C 1
ATOM 821 O O . CYS A 1 99 ? 1.178 -3.316 -0.739 1.00 88.19 99 CYS A O 1
ATOM 823 N N . PRO A 1 100 ? 2.997 -2.917 0.491 1.00 90.19 100 PRO A N 1
ATOM 824 C CA . PRO A 1 100 ? 2.236 -2.538 1.684 1.00 90.19 100 PRO A CA 1
ATOM 825 C C . PRO A 1 100 ? 1.180 -1.441 1.451 1.00 90.19 100 PRO A C 1
ATOM 827 O O . PRO A 1 100 ? 0.063 -1.599 1.952 1.00 90.19 100 PRO A O 1
ATOM 830 N N . PRO A 1 101 ? 1.441 -0.386 0.648 1.00 86.50 101 PRO A N 1
ATOM 831 C CA . PRO A 1 101 ? 0.417 0.595 0.280 1.00 86.50 101 PRO A CA 1
ATOM 832 C C . PRO A 1 101 ? -0.793 -0.011 -0.450 1.00 86.50 101 PRO A C 1
ATOM 834 O O . PRO A 1 101 ? -1.920 0.423 -0.215 1.00 86.50 101 PRO A O 1
ATOM 837 N N . LEU A 1 102 ? -0.604 -1.065 -1.259 1.00 86.25 102 LEU A N 1
ATOM 838 C CA . LEU A 1 102 ? -1.698 -1.761 -1.958 1.00 86.25 102 LEU A CA 1
ATOM 839 C C . LEU A 1 102 ? -2.658 -2.472 -0.997 1.00 86.25 102 LEU A C 1
ATOM 841 O O . LEU A 1 102 ? -3.804 -2.740 -1.353 1.00 86.25 102 LEU A O 1
ATOM 845 N N . PHE A 1 103 ? -2.201 -2.792 0.214 1.00 89.94 103 PHE A N 1
ATOM 846 C CA . PHE A 1 103 ? -2.990 -3.450 1.256 1.00 89.94 103 PHE A CA 1
ATOM 847 C C . PHE A 1 103 ? -3.375 -2.500 2.400 1.00 89.94 103 PHE A C 1
ATOM 849 O O . PHE A 1 103 ? -3.940 -2.940 3.405 1.00 89.94 103 PHE A O 1
ATOM 856 N N . ALA A 1 104 ? -3.132 -1.191 2.257 1.00 87.38 104 ALA A N 1
ATOM 857 C CA . ALA A 1 104 ? -3.438 -0.199 3.288 1.00 87.38 104 ALA A CA 1
ATOM 858 C C . ALA A 1 104 ? -4.914 -0.238 3.718 1.00 87.38 104 ALA A C 1
ATOM 860 O O . ALA A 1 104 ? -5.219 -0.146 4.910 1.00 87.38 104 ALA A O 1
ATOM 861 N N . LEU A 1 105 ? -5.827 -0.452 2.763 1.00 86.69 105 LEU A N 1
ATOM 862 C CA . LEU A 1 105 ? -7.260 -0.572 3.028 1.00 86.69 105 LEU A CA 1
ATOM 863 C C . LEU A 1 105 ? -7.586 -1.744 3.967 1.00 86.69 105 LEU A C 1
ATOM 865 O O . LEU A 1 105 ? -8.389 -1.588 4.888 1.00 86.69 105 LEU A O 1
ATOM 869 N N . VAL A 1 106 ? -6.937 -2.896 3.768 1.00 90.56 106 VAL A N 1
ATOM 870 C CA . VAL A 1 106 ? -7.106 -4.094 4.607 1.00 90.56 106 VAL A CA 1
ATOM 871 C C . VAL A 1 106 ? -6.685 -3.788 6.037 1.00 90.56 106 VAL A C 1
ATOM 873 O O . VAL A 1 106 ? -7.409 -4.087 6.986 1.00 90.56 106 VAL A O 1
ATOM 876 N N . ALA A 1 107 ? -5.528 -3.151 6.195 1.00 91.00 107 ALA A N 1
ATOM 877 C CA . ALA A 1 107 ? -4.980 -2.859 7.504 1.00 91.00 107 ALA A CA 1
ATOM 878 C C . ALA A 1 107 ? -5.819 -1.836 8.278 1.00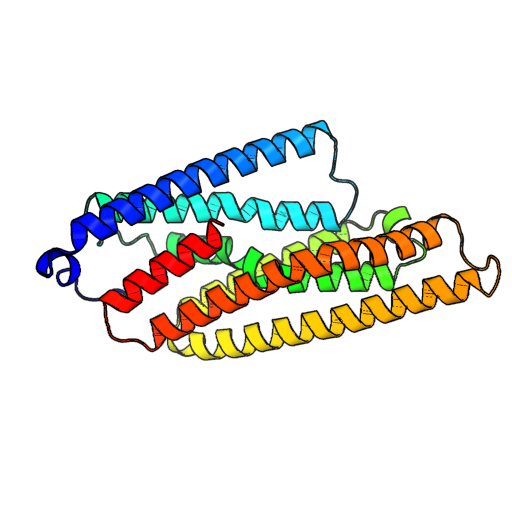 91.00 107 ALA A C 1
ATOM 880 O O . ALA A 1 107 ? -6.110 -2.047 9.455 1.00 91.00 107 ALA A O 1
ATOM 881 N N . ILE A 1 108 ? -6.269 -0.768 7.609 1.00 87.94 108 ILE A N 1
ATOM 882 C CA . ILE A 1 108 ? -7.177 0.220 8.205 1.00 87.94 108 ILE A CA 1
ATOM 883 C C . ILE A 1 108 ? -8.497 -0.453 8.593 1.00 87.94 108 ILE A C 1
ATOM 885 O O . ILE A 1 108 ? -8.979 -0.246 9.704 1.00 87.94 108 ILE A O 1
ATOM 889 N N . MET A 1 109 ? -9.071 -1.287 7.721 1.00 90.19 109 MET A N 1
ATOM 890 C CA . MET A 1 109 ? -10.306 -2.016 8.017 1.00 90.19 109 MET A CA 1
ATOM 891 C C . MET A 1 109 ? -10.151 -2.901 9.263 1.00 90.19 109 MET A C 1
ATOM 893 O O . MET A 1 109 ? -10.988 -2.826 10.161 1.00 90.19 109 MET A O 1
ATOM 897 N N . LEU A 1 110 ? -9.092 -3.713 9.343 1.00 92.81 110 LEU A N 1
ATOM 898 C CA . LEU A 1 110 ? -8.838 -4.583 10.498 1.00 92.81 110 LEU A CA 1
ATOM 899 C C . LEU A 1 110 ? -8.698 -3.778 11.789 1.00 92.81 110 LEU A C 1
ATOM 901 O O . LEU A 1 110 ? -9.323 -4.108 12.797 1.00 92.81 110 LEU A O 1
ATOM 905 N N . GLU A 1 111 ? -7.935 -2.689 11.747 1.00 90.69 111 GLU A N 1
ATOM 906 C CA . GLU A 1 111 ? -7.750 -1.805 12.893 1.00 90.69 111 GLU A CA 1
ATOM 907 C C . GLU A 1 111 ? -9.097 -1.214 13.360 1.00 90.69 111 GLU A C 1
ATOM 909 O O . GLU A 1 111 ? -9.399 -1.242 14.556 1.00 90.69 111 GLU A O 1
ATOM 914 N N . ARG A 1 112 ? -9.979 -0.816 12.429 1.00 89.00 112 ARG A N 1
ATOM 915 C CA . ARG A 1 112 ? -11.332 -0.325 12.749 1.00 89.00 112 ARG A CA 1
ATOM 916 C C . ARG A 1 112 ? -12.252 -1.400 13.323 1.00 89.00 112 ARG A C 1
ATOM 918 O O . ARG A 1 112 ? -13.066 -1.084 14.195 1.00 89.00 112 ARG A O 1
ATOM 925 N N . ILE A 1 113 ? -12.146 -2.650 12.868 1.00 91.31 113 ILE A N 1
ATOM 926 C CA . ILE A 1 113 ? -12.906 -3.776 13.435 1.00 91.31 113 ILE A CA 1
ATOM 927 C C . ILE A 1 113 ? -12.501 -3.980 14.894 1.00 91.31 113 ILE A C 1
ATOM 929 O O . ILE A 1 113 ? -13.372 -4.017 15.763 1.00 91.31 113 ILE A O 1
ATOM 933 N N . PHE A 1 114 ? -11.198 -4.034 15.183 1.00 91.19 114 PHE A N 1
ATOM 934 C CA . PHE A 1 114 ? -10.710 -4.199 16.552 1.00 91.19 114 PHE A CA 1
ATOM 935 C C . PHE A 1 114 ? -11.083 -3.019 17.451 1.00 91.19 114 PHE A C 1
ATOM 937 O O . PHE A 1 114 ? -11.551 -3.244 18.566 1.00 91.19 114 PHE A O 1
ATOM 944 N N . ALA A 1 115 ? -10.974 -1.783 16.957 1.00 87.69 115 ALA A N 1
ATOM 945 C CA . ALA A 1 115 ? -11.404 -0.595 17.694 1.00 87.69 115 ALA A CA 1
ATOM 946 C C . ALA A 1 115 ? -12.916 -0.597 17.993 1.00 87.69 115 ALA A C 1
ATOM 948 O O . ALA A 1 115 ? -13.355 -0.073 19.014 1.00 87.69 115 ALA A O 1
ATOM 949 N N . THR A 1 116 ? -13.729 -1.190 17.113 1.00 88.56 116 THR A N 1
ATOM 950 C CA . THR A 1 116 ? -15.184 -1.308 17.312 1.00 88.56 116 THR A CA 1
ATOM 951 C C . THR A 1 116 ? -15.545 -2.464 18.244 1.00 88.56 116 THR A C 1
ATOM 953 O O . THR A 1 116 ? -16.499 -2.353 19.013 1.00 88.56 116 THR A O 1
ATOM 956 N N . TYR A 1 117 ? -14.794 -3.565 18.196 1.00 90.06 117 TYR A N 1
ATOM 957 C CA . TYR A 1 117 ? -14.990 -4.721 19.070 1.00 90.06 117 TYR A CA 1
ATOM 958 C C . TYR A 1 117 ? -14.580 -4.413 20.519 1.00 90.06 117 TYR A C 1
ATOM 960 O O . TYR A 1 117 ? -15.338 -4.686 21.447 1.00 90.06 117 TYR A O 1
ATOM 968 N N . TYR A 1 118 ? -13.431 -3.759 20.715 1.00 87.00 118 TYR A N 1
ATOM 969 C CA . TYR A 1 118 ? -12.886 -3.385 22.028 1.00 87.00 118 TYR A CA 1
ATOM 970 C C . TYR A 1 118 ? -13.259 -1.954 22.454 1.00 87.00 118 TYR A C 1
ATOM 972 O O . TYR A 1 118 ? -12.470 -1.247 23.074 1.00 87.00 118 TYR A O 1
ATOM 980 N N . ILE A 1 119 ? -14.478 -1.502 22.154 1.00 84.69 119 ILE A N 1
ATOM 981 C CA . ILE A 1 119 ? -14.909 -0.099 22.340 1.00 84.69 119 ILE A CA 1
ATOM 982 C C . ILE A 1 119 ? -14.851 0.430 23.787 1.00 84.69 119 ILE A C 1
ATOM 984 O O . ILE A 1 119 ? -15.025 1.623 24.038 1.00 84.69 119 ILE A O 1
ATOM 988 N N . LYS A 1 120 ? -14.683 -0.460 24.767 1.00 80.81 120 LYS A N 1
ATOM 989 C CA . LYS A 1 120 ? -14.626 -0.106 26.189 1.00 80.81 120 LYS A CA 1
ATOM 990 C C . LYS A 1 120 ? -13.229 0.330 26.616 1.00 80.81 120 LYS A C 1
ATOM 992 O O . LYS A 1 120 ? -13.077 1.155 27.516 1.00 80.81 120 LYS A O 1
ATOM 997 N N . ASP A 1 121 ? -12.210 -0.238 25.987 1.00 81.81 121 ASP A N 1
ATOM 998 C CA . ASP A 1 121 ? -10.868 -0.313 26.552 1.00 81.81 121 ASP A CA 1
ATOM 999 C C . ASP A 1 121 ? -9.743 -0.284 25.502 1.00 81.81 121 ASP A C 1
ATOM 1001 O O . ASP A 1 121 ? -8.579 -0.197 25.889 1.00 81.81 121 ASP A O 1
ATOM 1005 N N . TYR A 1 122 ? -10.058 -0.256 24.199 1.00 80.00 122 TYR A N 1
ATOM 1006 C CA . TYR A 1 122 ? -9.078 -0.318 23.103 1.00 80.00 122 TYR A CA 1
ATOM 1007 C C . TYR A 1 122 ? -7.927 0.693 23.245 1.00 80.00 122 TYR A C 1
ATOM 1009 O O . TYR A 1 122 ? -6.758 0.310 23.245 1.00 80.00 122 TYR A O 1
ATOM 1017 N N . GLU A 1 123 ? -8.251 1.975 23.446 1.00 71.56 123 GLU A N 1
ATOM 1018 C CA . GLU A 1 123 ? -7.253 3.039 23.651 1.00 71.56 123 GLU A CA 1
ATOM 1019 C C . GLU A 1 123 ? -6.763 3.142 25.108 1.00 71.56 123 GLU A C 1
ATOM 1021 O O . GLU A 1 123 ? -5.730 3.755 25.381 1.00 71.56 123 GLU A O 1
ATOM 1026 N N . ARG A 1 124 ? -7.488 2.548 26.069 1.00 71.81 124 ARG A N 1
ATOM 1027 C CA . ARG A 1 124 ? -7.157 2.644 27.500 1.00 71.81 124 ARG A CA 1
ATOM 1028 C C . ARG A 1 124 ? -6.030 1.694 27.881 1.00 71.81 124 ARG A C 1
ATOM 1030 O O . ARG A 1 124 ? -5.117 2.101 28.590 1.00 71.81 124 ARG A O 1
ATOM 1037 N N . GLU A 1 125 ? -6.089 0.454 27.406 1.00 74.81 125 GLU A N 1
ATOM 1038 C CA . GLU A 1 125 ? -5.074 -0.555 27.717 1.00 74.81 125 GLU A CA 1
ATOM 1039 C C . GLU A 1 125 ? -3.869 -0.506 26.780 1.00 74.81 125 GLU A C 1
ATOM 1041 O O . GLU A 1 125 ? -2.959 -1.294 26.991 1.00 74.81 125 GLU A O 1
ATOM 1046 N N . ARG A 1 126 ? -3.858 0.407 25.784 1.00 66.44 126 ARG A N 1
ATOM 1047 C CA . ARG A 1 126 ? -2.892 0.477 24.671 1.00 66.44 126 ARG A CA 1
ATOM 1048 C C . ARG A 1 126 ? -2.477 -0.929 24.267 1.00 66.44 126 ARG A C 1
ATOM 1050 O O . ARG A 1 126 ? -1.503 -1.456 24.781 1.00 66.44 126 ARG A O 1
ATOM 1057 N N . ARG A 1 127 ? -3.235 -1.550 23.368 1.00 79.62 127 ARG A N 1
ATOM 1058 C CA . ARG A 1 127 ? -2.985 -2.916 22.887 1.00 79.62 127 ARG A CA 1
ATOM 1059 C C . ARG A 1 127 ? -2.078 -2.871 21.637 1.00 79.62 127 ARG A C 1
ATOM 1061 O O . ARG A 1 127 ? -2.601 -3.074 20.538 1.00 79.62 127 ARG A O 1
ATOM 1068 N N . PRO A 1 128 ? -0.750 -2.602 21.727 1.00 81.00 128 PRO A N 1
ATOM 1069 C CA . PRO A 1 128 ? 0.099 -2.431 20.547 1.00 81.00 128 PRO A CA 1
ATOM 1070 C C . PRO A 1 128 ? 0.260 -3.736 19.774 1.00 81.00 128 PRO A C 1
ATOM 1072 O O . PRO A 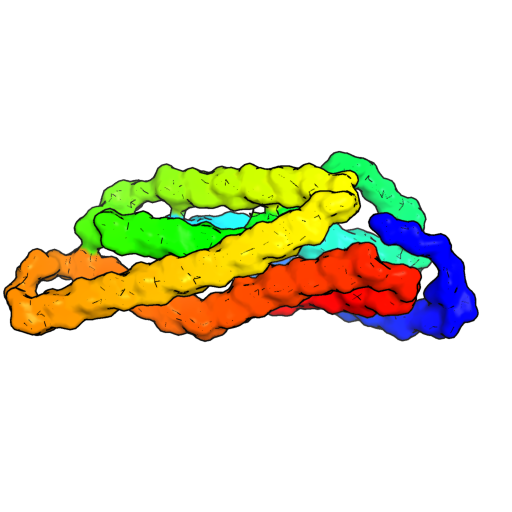1 128 ? 0.528 -3.714 18.579 1.00 81.00 128 PRO A O 1
ATOM 1075 N N . ILE A 1 129 ? 0.052 -4.875 20.446 1.00 87.56 129 ILE A N 1
ATOM 1076 C CA . ILE A 1 129 ? 0.080 -6.209 19.846 1.00 87.56 129 ILE A CA 1
ATOM 1077 C C . ILE A 1 129 ? -0.875 -6.272 18.649 1.00 87.56 129 ILE A C 1
ATOM 1079 O O . ILE A 1 129 ? -0.519 -6.861 17.635 1.00 87.56 129 ILE A O 1
ATOM 1083 N N . ILE A 1 130 ? -2.041 -5.613 18.717 1.00 89.56 130 ILE A N 1
ATOM 1084 C CA . ILE A 1 130 ? -2.993 -5.560 17.597 1.00 89.56 130 ILE A CA 1
ATOM 1085 C C . ILE A 1 130 ? -2.365 -4.833 16.402 1.00 89.56 130 ILE A C 1
ATOM 1087 O O . ILE A 1 130 ? -2.337 -5.379 15.302 1.00 89.56 130 ILE A O 1
ATOM 1091 N N . GLY A 1 131 ? -1.800 -3.641 16.621 1.00 89.06 131 GLY A N 1
ATOM 1092 C CA . GLY A 1 131 ? -1.128 -2.873 15.570 1.00 89.06 131 GLY A CA 1
ATOM 1093 C C . GLY A 1 131 ? 0.044 -3.634 14.944 1.00 89.06 131 GLY A C 1
ATOM 1094 O O . GLY A 1 131 ? 0.105 -3.772 13.724 1.00 89.06 131 GLY A O 1
ATOM 1095 N N . TYR A 1 132 ? 0.932 -4.202 15.765 1.00 90.50 132 TYR A N 1
ATOM 1096 C CA . TYR A 1 132 ? 2.072 -4.987 15.279 1.00 90.50 132 TYR A CA 1
ATOM 1097 C C . TYR A 1 132 ? 1.651 -6.263 14.544 1.00 90.50 132 TYR A C 1
ATOM 1099 O O . TYR A 1 132 ? 2.278 -6.614 13.549 1.00 90.50 132 TYR A O 1
ATOM 1107 N N . SER A 1 133 ? 0.568 -6.920 14.967 1.00 93.88 133 SER A N 1
ATOM 1108 C CA . SER A 1 133 ? 0.034 -8.098 14.269 1.00 93.88 133 SER A CA 1
ATOM 1109 C C . SER A 1 133 ? -0.497 -7.740 12.878 1.00 93.88 133 SER A C 1
ATOM 1111 O O . SER A 1 133 ? -0.276 -8.484 11.926 1.00 93.88 133 SER A O 1
ATOM 1113 N N . ILE A 1 134 ? -1.147 -6.579 12.734 1.00 94.44 134 ILE A N 1
ATOM 1114 C CA . ILE A 1 134 ? -1.614 -6.083 11.430 1.00 94.44 134 ILE A CA 1
ATOM 1115 C C . ILE A 1 134 ? -0.423 -5.719 10.530 1.00 94.44 134 ILE A C 1
ATOM 1117 O O . ILE A 1 134 ? -0.435 -6.039 9.344 1.00 94.44 134 ILE A O 1
ATOM 1121 N N . ILE A 1 135 ? 0.626 -5.097 11.078 1.00 93.12 135 ILE A N 1
ATOM 1122 C CA . ILE A 1 135 ? 1.853 -4.789 10.323 1.00 93.12 135 ILE A CA 1
ATOM 1123 C C . ILE A 1 135 ? 2.546 -6.076 9.862 1.00 93.12 135 ILE A C 1
ATOM 1125 O O . ILE A 1 135 ? 2.945 -6.178 8.704 1.00 93.12 135 ILE A O 1
ATOM 1129 N N . LEU A 1 136 ? 2.649 -7.080 10.735 1.00 94.19 136 LEU A N 1
ATOM 1130 C CA . LEU A 1 136 ? 3.204 -8.382 10.375 1.00 94.19 136 LEU A CA 1
ATOM 1131 C C . LEU A 1 136 ? 2.401 -9.026 9.237 1.00 94.19 136 LEU A C 1
ATOM 1133 O O . LEU A 1 136 ? 2.990 -9.500 8.268 1.00 94.19 136 LEU A O 1
ATOM 1137 N N . LEU A 1 137 ? 1.068 -8.981 9.314 1.00 95.00 137 LEU A N 1
ATOM 1138 C CA . LEU A 1 137 ? 0.191 -9.467 8.250 1.00 95.00 137 LEU A CA 1
ATOM 1139 C C . LEU A 1 137 ? 0.448 -8.741 6.920 1.00 95.00 137 LEU A C 1
ATOM 1141 O O . LEU A 1 137 ? 0.559 -9.398 5.889 1.00 95.00 137 LEU A O 1
ATOM 1145 N N . LEU A 1 138 ? 0.594 -7.412 6.932 1.00 93.81 138 LEU A N 1
ATOM 1146 C CA . LEU A 1 138 ? 0.917 -6.630 5.731 1.00 93.81 138 LEU A CA 1
ATOM 1147 C C . LEU A 1 138 ? 2.237 -7.067 5.087 1.00 93.81 138 LEU A C 1
ATOM 1149 O O . LEU A 1 138 ? 2.315 -7.194 3.864 1.00 93.81 138 LEU A O 1
ATOM 1153 N N . ILE A 1 139 ? 3.267 -7.315 5.898 1.00 92.44 139 ILE A N 1
ATOM 1154 C CA . ILE A 1 139 ? 4.572 -7.775 5.410 1.00 92.44 139 ILE A CA 1
ATOM 1155 C C . ILE A 1 139 ? 4.445 -9.174 4.796 1.00 92.44 139 ILE A C 1
ATOM 1157 O O . ILE A 1 139 ? 4.940 -9.400 3.695 1.00 92.44 139 ILE A O 1
ATOM 1161 N N . VAL A 1 140 ? 3.729 -10.093 5.451 1.00 94.62 140 VAL A N 1
ATOM 1162 C CA . VAL A 1 140 ? 3.489 -11.449 4.925 1.00 94.62 140 VAL A CA 1
ATOM 1163 C C . VAL A 1 140 ? 2.739 -11.400 3.591 1.00 94.62 140 VAL A C 1
ATOM 1165 O O . VAL A 1 140 ? 3.155 -12.053 2.634 1.00 94.62 140 VAL A O 1
ATOM 1168 N N . MET A 1 141 ? 1.688 -10.579 3.488 1.00 93.62 141 MET A N 1
ATOM 1169 C CA . MET A 1 141 ? 0.952 -10.366 2.235 1.00 93.62 141 MET A CA 1
ATOM 1170 C C . MET A 1 141 ? 1.854 -9.793 1.135 1.00 93.62 141 MET A C 1
ATOM 1172 O O . MET A 1 141 ? 1.761 -10.204 -0.021 1.00 93.62 141 MET A O 1
ATOM 1176 N N . SER A 1 142 ? 2.768 -8.890 1.492 1.00 93.50 142 SER A N 1
ATOM 1177 C CA . SER A 1 142 ? 3.725 -8.287 0.557 1.00 93.50 142 SER A CA 1
ATOM 1178 C C . SER A 1 142 ? 4.757 -9.296 0.046 1.00 93.50 142 SER A C 1
ATOM 1180 O O . SER A 1 142 ? 5.046 -9.326 -1.148 1.00 93.50 142 SER A O 1
ATOM 1182 N N . ILE A 1 143 ? 5.256 -10.180 0.916 1.00 93.12 143 ILE A N 1
ATOM 1183 C CA . ILE A 1 143 ? 6.142 -11.294 0.541 1.00 93.12 143 ILE A CA 1
ATOM 1184 C C . ILE A 1 143 ? 5.419 -12.271 -0.390 1.00 93.12 143 ILE A C 1
ATOM 1186 O O . ILE A 1 143 ? 5.962 -12.638 -1.432 1.00 93.12 143 ILE A O 1
ATOM 1190 N N . GLY A 1 144 ? 4.183 -12.658 -0.057 1.00 91.94 144 GLY A N 1
ATOM 1191 C CA . GLY A 1 144 ? 3.370 -13.525 -0.913 1.00 91.94 144 GLY A CA 1
ATOM 1192 C C . GLY A 1 144 ? 3.114 -12.902 -2.287 1.00 91.94 144 GLY A C 1
ATOM 1193 O O . GLY A 1 144 ? 3.222 -13.577 -3.306 1.00 91.94 144 GLY A O 1
ATOM 1194 N N . THR A 1 145 ? 2.866 -11.594 -2.325 1.00 90.31 145 THR A N 1
ATOM 1195 C CA . THR A 1 145 ? 2.668 -10.846 -3.574 1.00 90.31 145 THR A CA 1
ATOM 1196 C C . THR A 1 145 ? 3.943 -10.801 -4.417 1.00 90.31 145 THR A C 1
ATOM 1198 O O . THR A 1 145 ? 3.888 -11.066 -5.615 1.00 90.31 145 THR A O 1
ATOM 1201 N N . ALA A 1 146 ? 5.107 -10.559 -3.807 1.00 90.12 146 ALA A N 1
ATOM 1202 C CA . ALA A 1 146 ? 6.393 -10.612 -4.504 1.00 90.12 146 ALA A CA 1
ATOM 1203 C C . ALA A 1 146 ? 6.691 -12.004 -5.089 1.00 90.12 146 ALA A C 1
ATOM 1205 O O . ALA A 1 146 ? 7.229 -12.118 -6.193 1.00 90.12 146 ALA A O 1
ATOM 1206 N N . PHE A 1 147 ? 6.291 -13.067 -4.386 1.00 89.19 147 PHE A N 1
ATOM 1207 C CA . PHE A 1 147 ? 6.379 -14.427 -4.909 1.00 89.19 147 PHE A CA 1
ATOM 1208 C C . PHE A 1 147 ? 5.441 -14.634 -6.104 1.00 89.19 147 PHE A C 1
ATOM 1210 O O . PHE A 1 147 ? 5.883 -15.143 -7.128 1.00 89.19 147 PHE A O 1
ATOM 1217 N N . ILE A 1 148 ? 4.186 -14.180 -6.023 1.00 88.06 148 ILE A N 1
ATOM 1218 C CA . ILE A 1 148 ? 3.222 -14.269 -7.132 1.00 88.06 148 ILE A CA 1
ATOM 1219 C C . ILE A 1 148 ? 3.736 -13.534 -8.376 1.00 88.06 148 ILE A C 1
ATOM 1221 O O . ILE A 1 148 ? 3.745 -14.118 -9.453 1.00 88.06 148 ILE A O 1
ATOM 1225 N N . PHE A 1 149 ? 4.242 -12.306 -8.238 1.00 84.25 149 PHE A N 1
ATOM 1226 C CA . PHE A 1 149 ? 4.794 -11.546 -9.367 1.00 84.25 149 PHE A CA 1
ATOM 1227 C C . PHE A 1 149 ? 6.059 -12.162 -9.983 1.00 84.25 149 PHE A C 1
ATOM 1229 O O . PHE A 1 149 ? 6.425 -11.801 -11.100 1.00 84.25 149 PHE A O 1
ATOM 1236 N N . SER A 1 150 ? 6.707 -13.115 -9.304 1.00 84.81 150 SER A N 1
ATOM 1237 C CA . SER A 1 150 ? 7.800 -13.896 -9.897 1.00 84.81 150 SER A CA 1
ATOM 1238 C C . SER A 1 150 ? 7.304 -14.917 -10.935 1.00 84.81 150 SER A C 1
ATOM 1240 O O . SER A 1 150 ? 8.103 -15.391 -11.741 1.00 84.81 150 SER A O 1
ATOM 1242 N N . TYR A 1 151 ? 6.000 -15.225 -10.957 1.00 84.38 151 TYR A N 1
ATOM 1243 C CA . TYR A 1 151 ? 5.364 -16.147 -11.900 1.00 84.38 151 TYR A CA 1
ATOM 1244 C C . TYR A 1 151 ? 4.266 -15.418 -12.699 1.00 84.38 151 TYR A C 1
ATOM 1246 O O . TYR A 1 151 ? 3.177 -15.188 -12.170 1.00 84.38 151 TYR A O 1
ATOM 1254 N N . PRO A 1 152 ? 4.505 -15.080 -13.981 1.00 76.25 152 PRO A N 1
ATOM 1255 C CA . PRO A 1 152 ? 3.569 -14.293 -14.792 1.00 76.25 152 PRO A CA 1
ATOM 1256 C C . PRO A 1 152 ? 2.148 -14.870 -14.857 1.00 76.25 152 PRO A C 1
ATOM 1258 O O . PRO A 1 152 ? 1.181 -14.118 -14.802 1.00 76.25 152 PRO A O 1
ATOM 1261 N N . GLU A 1 153 ? 2.020 -16.199 -14.880 1.00 82.19 153 GLU A N 1
ATOM 1262 C CA . GLU A 1 153 ? 0.736 -16.921 -14.934 1.00 82.19 153 GLU A CA 1
ATOM 1263 C C . GLU A 1 153 ? -0.193 -16.619 -13.744 1.00 82.19 153 GLU A C 1
ATOM 1265 O O . GLU A 1 153 ? -1.413 -16.758 -13.827 1.00 82.19 153 GLU A O 1
ATOM 1270 N N . LEU A 1 154 ? 0.372 -16.199 -12.608 1.00 85.75 154 LEU A N 1
ATOM 1271 C CA . LEU A 1 154 ? -0.378 -15.936 -11.380 1.00 85.75 154 LEU A CA 1
ATOM 1272 C C . LEU A 1 154 ? -0.818 -14.471 -11.244 1.00 85.75 154 LEU A C 1
ATOM 1274 O O . LEU A 1 154 ? -1.583 -14.150 -10.331 1.00 85.75 154 LEU A O 1
ATOM 1278 N N . VAL A 1 155 ? -0.388 -13.579 -12.144 1.00 83.62 155 VAL A N 1
ATOM 1279 C CA . VAL A 1 155 ? -0.697 -12.139 -12.074 1.00 83.62 155 VAL A CA 1
ATOM 1280 C C . VAL A 1 155 ? -2.200 -11.887 -12.197 1.00 83.62 155 VAL A C 1
ATOM 1282 O O . VAL A 1 155 ? -2.760 -11.112 -11.424 1.00 83.62 155 VAL A O 1
ATOM 1285 N N . ILE A 1 156 ? -2.884 -12.593 -13.100 1.00 83.94 156 ILE A N 1
ATOM 1286 C CA . ILE A 1 156 ? -4.340 -12.467 -13.272 1.00 83.94 156 ILE A CA 1
ATOM 1287 C C . ILE A 1 156 ? -5.073 -12.905 -11.997 1.00 83.94 156 ILE A C 1
ATOM 1289 O O . ILE A 1 156 ? -5.979 -12.212 -11.529 1.00 83.94 156 ILE A O 1
ATOM 1293 N N . VAL A 1 157 ? -4.649 -14.024 -11.398 1.00 87.50 157 VAL A N 1
ATOM 1294 C CA . VAL A 1 157 ? -5.215 -14.528 -10.137 1.00 87.50 157 VAL A CA 1
ATOM 1295 C C . VAL A 1 157 ? -5.032 -13.497 -9.025 1.00 87.50 157 VAL A C 1
ATOM 1297 O O . VAL A 1 157 ? -5.978 -13.211 -8.291 1.00 87.50 157 VAL A O 1
ATOM 1300 N N . PHE A 1 158 ? -3.847 -12.891 -8.926 1.00 88.50 158 PHE A N 1
ATOM 1301 C CA . PHE A 1 158 ? -3.582 -11.822 -7.968 1.00 88.50 158 PHE A CA 1
ATOM 1302 C C . PHE A 1 158 ? -4.520 -10.629 -8.158 1.00 88.50 158 PHE A C 1
ATOM 1304 O O . PHE A 1 158 ? -5.137 -10.198 -7.185 1.00 88.50 158 PHE A O 1
ATOM 1311 N N . VAL A 1 159 ? -4.671 -10.127 -9.387 1.00 86.75 159 VAL A N 1
ATOM 1312 C CA . VAL A 1 159 ? -5.524 -8.964 -9.681 1.00 86.75 159 VAL A CA 1
ATOM 1313 C C . VAL A 1 159 ? -6.973 -9.236 -9.277 1.00 86.75 159 VAL A C 1
ATOM 1315 O O . VAL A 1 159 ? -7.570 -8.4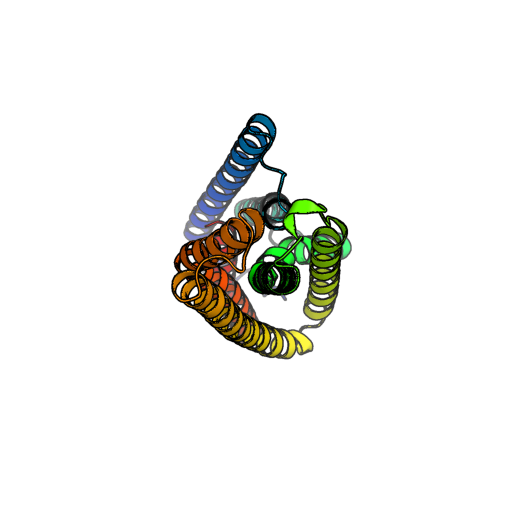37 -8.556 1.00 86.75 159 VAL A O 1
ATOM 1318 N N . VAL A 1 160 ? -7.531 -10.389 -9.662 1.00 88.25 160 VAL A N 1
ATOM 1319 C CA . VAL A 1 160 ? -8.912 -10.762 -9.311 1.00 88.25 160 VAL A CA 1
ATOM 1320 C C . VAL A 1 160 ? -9.091 -10.871 -7.794 1.00 88.25 160 VAL A C 1
ATOM 1322 O O . VAL A 1 160 ? -10.041 -10.309 -7.238 1.00 88.25 160 VAL A O 1
ATOM 1325 N N . CYS A 1 161 ? -8.170 -11.551 -7.107 1.00 90.62 161 CYS A N 1
ATOM 1326 C CA . CYS A 1 161 ? -8.206 -11.700 -5.653 1.00 90.62 161 CYS A CA 1
ATOM 1327 C C . CYS A 1 161 ? -8.078 -10.351 -4.933 1.00 90.62 161 CYS A C 1
ATOM 1329 O O . CYS A 1 161 ? -8.818 -10.084 -3.985 1.00 90.62 161 CYS A O 1
ATOM 1331 N N . HIS A 1 162 ? -7.168 -9.487 -5.384 1.00 89.75 162 HIS A N 1
ATOM 1332 C CA . HIS A 1 162 ? -6.900 -8.190 -4.768 1.00 89.75 162 HIS A CA 1
ATOM 1333 C C . HIS A 1 162 ? -8.065 -7.212 -4.957 1.00 89.75 162 HIS A C 1
ATOM 1335 O O . HIS A 1 162 ? -8.507 -6.593 -3.987 1.00 89.75 162 HIS A O 1
ATOM 1341 N N . LEU A 1 163 ? -8.647 -7.131 -6.157 1.00 87.94 163 LEU A N 1
ATOM 1342 C CA . LEU A 1 163 ? -9.843 -6.318 -6.403 1.00 87.94 163 LEU A CA 1
ATOM 1343 C C . LEU A 1 163 ? -11.028 -6.797 -5.556 1.00 87.94 163 LEU A C 1
ATOM 1345 O O . LEU A 1 163 ? -11.696 -5.988 -4.907 1.00 87.94 163 LEU A O 1
ATOM 1349 N N . SER A 1 164 ? -11.240 -8.114 -5.487 1.00 90.50 164 SER A N 1
ATOM 1350 C CA . SER A 1 164 ? -12.284 -8.711 -4.644 1.00 90.50 164 SER A CA 1
ATOM 1351 C C . SER A 1 164 ? -12.074 -8.373 -3.166 1.00 90.50 164 SER A C 1
ATOM 1353 O O . SER A 1 164 ? -13.016 -7.984 -2.472 1.00 90.50 164 SER A O 1
ATOM 1355 N N . LEU A 1 165 ? -10.828 -8.449 -2.688 1.00 91.44 165 LEU A N 1
ATOM 1356 C CA . LEU A 1 165 ? -10.463 -8.090 -1.321 1.00 91.44 165 LEU A CA 1
ATOM 1357 C C . LEU A 1 165 ? -10.759 -6.615 -1.020 1.00 91.44 165 LEU A C 1
ATOM 1359 O O . LEU A 1 165 ? -11.326 -6.321 0.030 1.00 91.44 16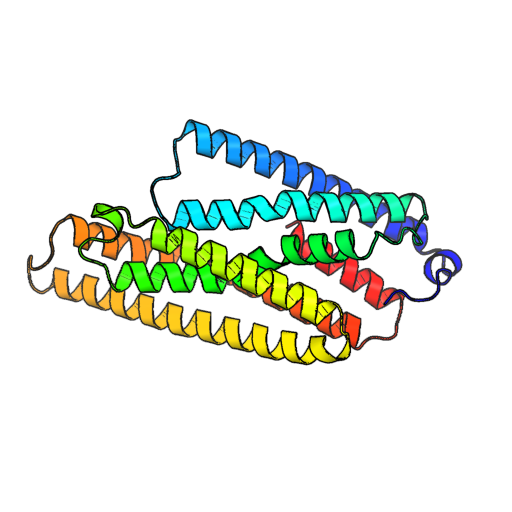5 LEU A O 1
ATOM 1363 N N . ASN A 1 166 ? -10.456 -5.692 -1.938 1.00 87.81 166 ASN A N 1
ATOM 1364 C CA . ASN A 1 166 ? -10.766 -4.271 -1.750 1.00 87.81 166 ASN A CA 1
ATOM 1365 C C . ASN A 1 166 ? -12.274 -4.016 -1.627 1.00 87.81 166 ASN A C 1
ATOM 1367 O O . ASN A 1 166 ? -12.698 -3.264 -0.745 1.00 87.81 166 ASN A O 1
ATOM 1371 N N . VAL A 1 167 ? -13.090 -4.679 -2.454 1.00 87.88 167 VAL A N 1
ATOM 1372 C CA . VAL A 1 167 ? -14.558 -4.595 -2.365 1.00 87.88 167 VAL A CA 1
ATOM 1373 C C . VAL A 1 167 ? -15.046 -5.104 -1.010 1.00 87.88 167 VAL A C 1
ATOM 1375 O O . VAL A 1 167 ? -15.824 -4.421 -0.340 1.00 87.88 167 VAL A O 1
ATOM 1378 N N . ILE A 1 168 ? -14.549 -6.261 -0.561 1.00 91.50 168 ILE A N 1
ATOM 1379 C CA . ILE A 1 168 ? -14.881 -6.817 0.757 1.00 91.50 168 ILE A CA 1
ATOM 1380 C C . ILE A 1 168 ? -14.492 -5.828 1.860 1.00 91.50 168 ILE A C 1
ATOM 1382 O O . ILE A 1 168 ? -15.314 -5.522 2.727 1.00 91.50 168 ILE A O 1
ATOM 1386 N N . CYS A 1 169 ? -13.281 -5.270 1.810 1.00 89.62 169 CYS A N 1
ATOM 1387 C CA . CYS A 1 169 ? -12.812 -4.324 2.815 1.00 89.62 169 CYS A CA 1
ATOM 1388 C C . CYS A 1 169 ? -13.656 -3.052 2.872 1.00 89.62 169 CYS A C 1
ATOM 1390 O O . CYS A 1 169 ? -13.936 -2.545 3.964 1.00 89.62 169 CYS A O 1
ATOM 1392 N N . TYR A 1 170 ? -14.107 -2.558 1.721 1.00 85.44 170 TYR A N 1
ATOM 1393 C CA . TYR A 1 170 ? -15.018 -1.424 1.645 1.00 85.44 170 TYR A CA 1
ATOM 1394 C C . TYR A 1 170 ? -16.394 -1.747 2.253 1.00 85.44 170 TYR A C 1
ATOM 1396 O O . TYR A 1 170 ? -16.912 -0.976 3.065 1.00 85.44 170 TYR A O 1
ATOM 1404 N N . VAL A 1 171 ? -16.971 -2.911 1.938 1.00 88.94 171 VAL A N 1
ATOM 1405 C CA . VAL A 1 171 ? -18.272 -3.344 2.481 1.00 88.94 171 VAL A CA 1
ATOM 1406 C C . VAL A 1 171 ? -18.209 -3.534 3.996 1.00 88.94 171 VAL A C 1
ATOM 1408 O O . VAL A 1 171 ? -19.036 -2.976 4.723 1.00 88.94 171 VAL A O 1
ATOM 1411 N N . VAL A 1 172 ? -17.209 -4.265 4.494 1.00 90.94 172 VAL A N 1
ATOM 1412 C CA . VAL A 1 172 ? -16.990 -4.461 5.937 1.00 90.94 172 VAL A CA 1
ATOM 1413 C C . VAL A 1 172 ? -16.793 -3.118 6.627 1.00 90.94 172 VAL A C 1
ATOM 1415 O O . VAL A 1 172 ? -17.336 -2.874 7.707 1.00 90.94 172 VAL A O 1
ATOM 1418 N N . SER A 1 173 ? -16.087 -2.205 5.968 1.00 87.56 173 SER A N 1
ATOM 1419 C CA . SER A 1 173 ? -15.915 -0.856 6.467 1.00 87.56 173 SER A CA 1
ATOM 1420 C C . SER A 1 173 ? -17.249 -0.110 6.634 1.00 87.56 173 SER A C 1
ATOM 1422 O O . SER A 1 173 ? -17.550 0.440 7.698 1.00 87.56 173 SER A O 1
ATOM 1424 N N . LEU A 1 174 ? -18.118 -0.146 5.625 1.00 87.25 174 LEU A N 1
ATOM 1425 C CA . LEU A 1 174 ? -19.452 0.451 5.719 1.00 87.25 174 LEU A CA 1
ATOM 1426 C C . LEU A 1 174 ? -20.301 -0.162 6.843 1.00 87.25 174 LEU A C 1
ATOM 1428 O O . LEU A 1 174 ? -21.037 0.562 7.522 1.00 87.25 174 LEU A O 1
ATOM 1432 N N . ILE A 1 175 ? -20.199 -1.474 7.067 1.00 90.94 175 ILE A N 1
ATOM 1433 C CA . ILE A 1 175 ? -20.894 -2.164 8.163 1.00 90.94 175 ILE A CA 1
ATOM 1434 C C . ILE A 1 175 ? -20.388 -1.649 9.516 1.00 90.94 175 ILE A C 1
ATOM 1436 O O . ILE A 1 175 ? -21.193 -1.218 10.346 1.00 90.94 175 ILE A O 1
ATOM 1440 N N . THR A 1 176 ? -19.069 -1.609 9.714 1.00 90.69 176 THR A N 1
ATOM 1441 C CA . THR A 1 176 ? -18.430 -1.096 10.937 1.00 90.69 176 THR A CA 1
ATOM 1442 C C . THR A 1 176 ? -18.846 0.347 11.225 1.00 90.69 176 THR A C 1
ATOM 1444 O O . THR A 1 176 ? -19.189 0.694 12.360 1.00 90.69 176 THR A O 1
ATOM 1447 N N . TYR A 1 177 ? -18.914 1.189 10.194 1.00 88.94 177 TYR A N 1
ATOM 1448 C CA . TYR A 1 177 ? -19.428 2.551 10.309 1.00 88.94 177 TYR A CA 1
ATOM 1449 C C . TYR A 1 177 ? -20.890 2.596 10.779 1.00 88.94 177 TYR A C 1
ATOM 1451 O O . TYR A 1 177 ? -21.226 3.351 11.697 1.00 88.94 177 TYR A O 1
ATOM 1459 N N . ARG A 1 178 ? -21.772 1.779 10.183 1.00 90.19 178 ARG A N 1
ATOM 1460 C CA . ARG A 1 178 ? -23.193 1.712 10.568 1.00 90.19 178 ARG A CA 1
ATOM 1461 C C . ARG A 1 178 ? -23.369 1.259 12.018 1.00 90.19 178 ARG A C 1
ATOM 1463 O O . ARG A 1 178 ? -24.198 1.832 12.725 1.00 90.19 178 ARG A O 1
ATOM 1470 N N . ILE A 1 179 ? -22.569 0.294 12.474 1.00 91.06 179 ILE A N 1
ATOM 1471 C CA . ILE A 1 179 ? -22.571 -0.183 13.865 1.00 91.06 179 ILE A CA 1
ATOM 1472 C C . ILE A 1 179 ? -22.166 0.944 14.824 1.00 91.06 179 ILE A C 1
ATOM 1474 O O . ILE A 1 179 ? -22.918 1.258 15.748 1.00 91.06 179 ILE A O 1
ATOM 1478 N N . ASN A 1 180 ? -21.039 1.619 14.569 1.00 89.94 180 ASN A N 1
ATOM 1479 C CA . ASN A 1 180 ? -20.587 2.739 15.404 1.00 89.94 180 ASN A CA 1
ATOM 1480 C C . ASN A 1 180 ? -21.613 3.879 15.439 1.00 89.94 180 ASN A C 1
ATOM 1482 O O . ASN A 1 180 ? -21.883 4.456 16.493 1.00 89.94 180 ASN A O 1
ATOM 1486 N N . ARG A 1 181 ? -22.253 4.170 14.300 1.00 89.94 181 ARG A N 1
ATOM 1487 C CA . ARG A 1 181 ? -23.334 5.154 14.226 1.00 89.94 181 ARG A CA 1
ATOM 1488 C C . ARG A 1 181 ? -24.522 4.744 15.108 1.00 89.94 181 ARG A C 1
ATOM 1490 O O . ARG A 1 181 ? -25.048 5.581 15.836 1.00 89.94 181 ARG A O 1
ATOM 1497 N N . LYS A 1 182 ? -24.925 3.470 15.091 1.00 89.44 182 LYS A N 1
ATOM 1498 C CA . LYS A 1 182 ? -25.995 2.951 15.958 1.00 89.44 182 LYS A CA 1
ATOM 1499 C C . LYS A 1 182 ? -25.643 3.098 17.443 1.00 89.44 182 LYS A C 1
ATOM 1501 O O . LYS A 1 182 ? -26.486 3.558 18.208 1.00 89.44 182 LYS A O 1
ATOM 1506 N N . TYR A 1 183 ? -24.405 2.793 17.846 1.00 87.31 183 TYR A N 1
ATOM 1507 C CA . TYR A 1 183 ? -23.943 3.025 19.224 1.00 87.31 183 TYR A CA 1
ATOM 1508 C C . TYR A 1 183 ? -24.021 4.500 19.626 1.00 87.31 183 TYR A C 1
ATOM 1510 O O . TYR A 1 183 ? -24.481 4.817 20.723 1.00 87.31 183 TYR A O 1
ATOM 1518 N N . TYR A 1 184 ? -23.651 5.403 18.717 1.00 87.12 184 TYR A N 1
ATOM 1519 C CA . TYR A 1 184 ? -23.731 6.841 18.950 1.00 87.12 184 TYR A CA 1
ATOM 1520 C C . TYR A 1 184 ? -25.169 7.326 19.208 1.00 87.12 184 TYR A C 1
ATOM 1522 O O . TYR A 1 184 ? -25.411 8.025 20.194 1.00 87.12 184 TYR A O 1
ATOM 1530 N N . TYR A 1 185 ? -26.131 6.938 18.361 1.00 85.50 185 TYR A N 1
ATOM 1531 C CA . TYR A 1 185 ? -27.535 7.345 18.521 1.00 85.50 185 TYR A CA 1
ATOM 1532 C C . TYR A 1 185 ? -28.194 6.704 19.747 1.00 85.50 185 TYR A C 1
ATOM 1534 O O . TYR A 1 185 ? -28.805 7.414 20.544 1.00 85.50 185 TYR A O 1
ATOM 1542 N N . ASN A 1 186 ? -27.979 5.404 19.972 1.00 83.75 186 ASN A N 1
ATOM 1543 C CA . ASN A 1 186 ? -28.532 4.701 21.133 1.00 83.75 186 ASN A CA 1
ATOM 1544 C C . ASN A 1 186 ? -28.059 5.313 22.462 1.00 83.75 186 ASN A C 1
ATOM 1546 O O . ASN A 1 186 ? -28.840 5.416 23.407 1.00 83.75 186 ASN A O 1
ATOM 1550 N N . ASN A 1 187 ? -26.797 5.751 22.542 1.00 79.88 187 ASN A N 1
ATOM 1551 C CA . ASN A 1 187 ? -26.279 6.444 23.723 1.00 79.88 187 ASN A CA 1
ATOM 1552 C C . ASN A 1 187 ? -26.946 7.811 23.950 1.00 79.88 187 ASN A C 1
ATOM 1554 O O . ASN A 1 187 ? -27.118 8.236 25.093 1.00 79.88 187 ASN A O 1
ATOM 1558 N N . ARG A 1 188 ? -27.295 8.515 22.866 1.00 75.25 188 ARG A N 1
ATOM 1559 C CA . ARG A 1 188 ? -27.940 9.831 22.931 1.00 75.25 188 ARG A CA 1
ATOM 1560 C C . ARG A 1 188 ? -29.381 9.726 23.429 1.00 75.25 188 ARG A C 1
ATOM 1562 O O . ARG A 1 188 ? -29.799 10.567 24.216 1.00 75.25 188 ARG A O 1
ATOM 1569 N N . GLU A 1 189 ? -30.105 8.690 23.012 1.00 71.69 189 GLU A N 1
ATOM 1570 C CA . GLU A 1 189 ? -31.493 8.448 23.423 1.00 71.69 189 GLU A CA 1
ATOM 1571 C C . GLU A 1 189 ? -31.601 7.867 24.841 1.00 71.69 189 GLU A C 1
ATOM 1573 O O . GLU A 1 189 ? -32.442 8.306 25.622 1.00 71.69 189 GLU A O 1
ATOM 1578 N N . ARG A 1 190 ? -30.728 6.921 25.221 1.00 64.75 190 ARG A N 1
ATOM 1579 C CA . ARG A 1 190 ? -30.840 6.177 26.494 1.00 64.75 190 ARG A CA 1
ATOM 1580 C C . ARG A 1 190 ? -30.134 6.806 27.705 1.00 64.75 190 ARG A C 1
ATOM 1582 O O . ARG A 1 190 ? -29.963 6.111 28.695 1.00 64.75 190 ARG A O 1
ATOM 1589 N N . LYS A 1 191 ? -29.718 8.080 27.643 1.00 56.09 191 LYS A N 1
ATOM 1590 C CA . LYS A 1 191 ? -29.024 8.833 28.720 1.00 56.09 191 LYS A CA 1
ATOM 1591 C C . LYS A 1 191 ? -28.067 7.974 29.586 1.00 56.09 191 LYS A C 1
ATOM 1593 O O . LYS A 1 191 ? -28.426 7.490 30.649 1.00 56.09 191 LYS A O 1
ATOM 1598 N N . HIS A 1 192 ? -26.790 7.941 29.195 1.00 60.25 192 HIS A N 1
ATOM 1599 C CA . HIS A 1 192 ? -25.642 7.628 30.067 1.00 60.25 192 HIS A CA 1
ATOM 1600 C C . HIS A 1 192 ? -25.249 6.170 30.369 1.00 60.25 192 HIS A C 1
ATOM 1602 O O . HIS A 1 192 ? -24.491 5.951 31.307 1.00 60.25 192 HIS A O 1
ATOM 1608 N N . SER A 1 193 ? -25.586 5.186 29.530 1.00 68.69 193 SER A N 1
ATOM 1609 C CA . SER A 1 193 ? -24.989 3.841 29.685 1.00 68.69 193 SER A CA 1
ATOM 1610 C C . SER A 1 193 ? -23.479 3.793 29.394 1.00 68.69 193 SER A C 1
ATOM 1612 O O . SER A 1 193 ? -22.788 2.945 29.946 1.00 68.69 193 SER A O 1
ATOM 1614 N N . TYR A 1 194 ? -22.963 4.693 28.546 1.00 79.00 194 TYR A N 1
ATOM 1615 C CA . TYR A 1 194 ? -21.546 4.720 28.170 1.00 79.00 194 TYR A CA 1
ATOM 1616 C C . TYR A 1 194 ? -20.750 5.784 28.934 1.00 79.00 194 TYR A C 1
ATOM 1618 O O . TYR A 1 194 ? -21.181 6.944 29.051 1.00 79.00 194 TYR A O 1
ATOM 1626 N N . SER A 1 195 ? -19.552 5.393 29.363 1.00 82.69 195 SER A N 1
ATOM 1627 C CA . SER A 1 195 ? -18.504 6.232 29.941 1.00 82.69 195 SER A CA 1
ATOM 1628 C C . SER A 1 195 ? -17.986 7.286 28.954 1.00 82.69 195 SER A C 1
ATOM 1630 O O . SER A 1 195 ? -18.209 7.219 27.742 1.00 82.69 195 SER A O 1
ATOM 1632 N N . LEU A 1 196 ? -17.267 8.287 29.472 1.00 81.81 196 LEU A N 1
ATOM 1633 C CA . LEU A 1 196 ? -16.671 9.343 28.648 1.00 81.81 196 LEU A CA 1
ATOM 1634 C C . LEU A 1 196 ? -15.675 8.777 27.617 1.00 81.81 196 LEU A C 1
ATOM 1636 O O . LEU A 1 196 ? -15.657 9.233 26.475 1.00 81.81 196 LEU A O 1
ATOM 1640 N N . GLY A 1 197 ? -14.898 7.757 28.004 1.00 79.94 197 GLY A N 1
ATOM 1641 C CA . GLY A 1 197 ? -13.927 7.090 27.133 1.00 79.94 197 GLY A CA 1
ATOM 1642 C C . GLY A 1 197 ? -14.584 6.353 25.966 1.00 79.94 197 GLY A C 1
ATOM 1643 O O . GLY A 1 197 ? -14.189 6.550 24.821 1.00 79.94 197 GLY A O 1
ATOM 1644 N N . GLU A 1 198 ? -15.649 5.592 26.228 1.00 82.31 198 GLU A N 1
ATOM 1645 C CA . GLU A 1 198 ? -16.417 4.892 25.184 1.00 82.31 198 GLU A CA 1
ATOM 1646 C C . GLU A 1 198 ? -17.028 5.876 24.176 1.00 82.31 198 GLU A C 1
ATOM 1648 O O . GLU A 1 198 ? -16.977 5.666 22.965 1.00 82.31 198 GLU A O 1
ATOM 1653 N N . ARG A 1 199 ? -17.566 7.007 24.652 1.00 85.31 199 ARG A N 1
ATOM 1654 C CA . ARG A 1 199 ? -18.118 8.052 23.770 1.00 85.31 199 ARG A CA 1
ATOM 1655 C C . ARG A 1 199 ? -17.053 8.693 22.896 1.00 85.31 199 ARG A C 1
ATOM 1657 O O . ARG A 1 199 ? -17.322 8.971 21.727 1.00 85.31 199 ARG A O 1
ATOM 1664 N N . TYR A 1 200 ? -15.876 8.942 23.466 1.00 84.38 200 TYR A N 1
ATOM 1665 C CA . TYR A 1 200 ? -14.738 9.463 22.724 1.00 84.38 200 TYR A CA 1
ATOM 1666 C C . TYR A 1 200 ? -14.326 8.481 21.619 1.00 84.38 200 TYR A C 1
ATOM 1668 O O . TYR A 1 200 ? -14.252 8.896 20.466 1.00 84.38 200 TYR A O 1
ATOM 1676 N N . GLN A 1 201 ? -14.201 7.185 21.927 1.00 83.00 201 GLN A N 1
ATOM 1677 C CA . GLN A 1 201 ? -13.862 6.151 20.939 1.00 83.00 201 GLN A CA 1
ATOM 1678 C C . GLN A 1 201 ? -14.917 6.014 19.830 1.00 83.00 201 GLN A C 1
ATOM 1680 O O . GLN A 1 201 ? -14.567 5.981 18.653 1.00 83.00 201 GLN A O 1
ATOM 1685 N N . ILE A 1 202 ? -16.214 6.013 20.164 1.00 86.62 202 ILE A N 1
ATOM 1686 C CA . ILE A 1 202 ? -17.297 5.993 19.159 1.00 86.62 202 ILE A CA 1
ATOM 1687 C C . ILE A 1 202 ? -17.200 7.217 18.236 1.00 86.62 202 ILE A C 1
ATOM 1689 O O . ILE A 1 202 ? -17.298 7.100 17.012 1.00 86.62 202 ILE A O 1
ATOM 1693 N N . SER A 1 203 ? -17.013 8.404 18.819 1.00 86.00 203 SER A N 1
ATOM 1694 C CA . SER A 1 203 ? -16.869 9.658 18.075 1.00 86.00 203 SER A CA 1
ATOM 1695 C C . SER A 1 203 ? -15.632 9.641 17.175 1.00 86.00 203 SER A C 1
ATOM 1697 O O . SER A 1 203 ? -15.706 10.064 16.021 1.00 86.00 203 SER A O 1
ATOM 1699 N N . GLU A 1 204 ? -14.512 9.122 17.673 1.00 83.69 204 GLU A N 1
ATOM 1700 C CA . GLU A 1 204 ? -13.268 8.971 16.925 1.00 83.69 204 GLU A CA 1
ATOM 1701 C C . GLU A 1 204 ? -13.419 7.975 15.771 1.00 83.69 204 GLU A C 1
ATOM 1703 O O . GLU A 1 204 ? -13.079 8.323 14.644 1.00 83.69 204 GLU A O 1
ATOM 1708 N N . ASN A 1 205 ? -14.038 6.810 15.986 1.00 85.62 205 ASN A N 1
ATOM 1709 C CA . ASN A 1 205 ? -14.327 5.838 14.926 1.00 85.62 205 ASN A CA 1
ATOM 1710 C C . ASN A 1 205 ? -15.198 6.440 13.812 1.00 85.62 205 ASN A C 1
ATOM 1712 O O . ASN A 1 205 ? -14.916 6.246 12.629 1.00 85.62 205 ASN A O 1
ATOM 1716 N N . ILE A 1 206 ? -16.231 7.215 14.162 1.00 86.38 206 ILE A N 1
ATOM 1717 C CA . ILE A 1 206 ? -17.089 7.904 13.182 1.00 86.38 206 ILE A CA 1
ATOM 1718 C C . ILE A 1 206 ? -16.326 9.022 12.461 1.00 86.38 206 ILE A C 1
ATOM 1720 O O . ILE A 1 206 ? -16.475 9.183 11.247 1.00 86.38 206 ILE A O 1
ATOM 1724 N N . ARG A 1 207 ? -15.531 9.816 13.189 1.00 85.31 207 ARG A N 1
ATOM 1725 C CA . ARG A 1 207 ? -14.718 10.901 12.620 1.00 85.31 207 ARG A CA 1
ATOM 1726 C C . ARG A 1 207 ? -13.693 10.346 11.644 1.00 85.31 207 ARG A C 1
ATOM 1728 O O . ARG A 1 207 ? -13.595 10.856 10.532 1.00 85.31 207 ARG A O 1
ATOM 1735 N N . LEU A 1 208 ? -12.986 9.295 12.047 1.00 78.62 208 LEU A N 1
ATOM 1736 C CA . LEU A 1 208 ? -12.035 8.598 11.202 1.00 78.62 208 LEU A CA 1
ATOM 1737 C C . LEU A 1 208 ? -12.748 8.045 9.984 1.00 78.62 208 LEU A C 1
ATOM 1739 O O . LEU A 1 208 ? -12.281 8.325 8.899 1.00 78.62 208 LEU A O 1
ATOM 1743 N N . TYR A 1 209 ? -13.928 7.431 10.101 1.00 79.19 209 TYR A N 1
ATOM 1744 C CA . TYR A 1 209 ? -14.708 7.039 8.921 1.00 79.19 209 TYR A CA 1
ATOM 1745 C C . TYR A 1 209 ? -15.022 8.176 7.955 1.00 79.19 209 TYR A C 1
ATOM 1747 O O . TYR A 1 209 ? -15.024 7.957 6.752 1.00 79.19 209 TYR A O 1
ATOM 1755 N N . LYS A 1 210 ? -15.325 9.381 8.447 1.00 77.94 210 LYS A N 1
ATOM 1756 C CA . LYS A 1 210 ? -15.603 10.537 7.581 1.00 77.94 210 LYS A CA 1
ATOM 1757 C C . LYS A 1 210 ? -14.340 11.046 6.895 1.00 77.94 210 LYS A C 1
ATOM 1759 O O . LYS A 1 210 ? -14.378 11.275 5.688 1.00 77.94 210 LYS A O 1
ATOM 1764 N N . PHE A 1 211 ? -13.246 11.172 7.647 1.00 71.56 211 PHE A N 1
ATOM 1765 C CA . PHE A 1 211 ? -11.924 11.521 7.122 1.00 71.56 211 PHE A CA 1
ATOM 1766 C C . PHE A 1 211 ? -11.481 10.501 6.069 1.00 71.56 211 PHE A C 1
ATOM 1768 O O . PHE A 1 211 ? -11.184 10.837 4.925 1.00 71.56 211 PHE A O 1
ATOM 1775 N N . PHE A 1 212 ? -11.584 9.230 6.436 1.00 66.19 212 PHE A N 1
ATOM 1776 C CA . PHE A 1 212 ? -11.365 8.105 5.566 1.00 66.19 212 PHE A CA 1
ATOM 1777 C C . PHE A 1 212 ? -12.380 8.072 4.427 1.00 66.19 212 PHE A C 1
ATOM 1779 O O . PHE A 1 212 ? -11.974 7.718 3.361 1.00 66.19 212 PHE A O 1
ATOM 1786 N N . SER A 1 213 ? -13.640 8.497 4.488 1.00 65.38 213 SER A N 1
ATOM 1787 C CA . SER A 1 213 ? -14.506 8.413 3.288 1.00 65.38 213 SER A CA 1
ATOM 1788 C C . SER A 1 213 ? -13.980 9.226 2.093 1.00 65.38 213 SER A C 1
ATOM 1790 O O . SER A 1 213 ? -14.097 8.776 0.958 1.00 65.38 213 SER A O 1
ATOM 1792 N N . HIS A 1 214 ? -13.339 10.372 2.351 1.00 66.31 214 HIS A N 1
ATOM 1793 C CA . HIS A 1 214 ? -12.680 11.168 1.312 1.00 66.31 214 HIS A CA 1
ATOM 1794 C C . HIS A 1 214 ? -11.312 10.575 0.942 1.00 66.31 214 HIS A C 1
ATOM 1796 O O . HIS A 1 214 ? -10.976 10.477 -0.233 1.00 66.31 214 HIS A O 1
ATOM 1802 N N . TYR A 1 215 ? -10.544 10.120 1.935 1.00 63.69 215 TYR A N 1
ATOM 1803 C CA . TYR A 1 215 ? -9.196 9.576 1.733 1.00 63.69 215 TYR A CA 1
ATOM 1804 C C . TYR A 1 215 ? -9.173 8.110 1.242 1.00 63.69 215 TYR A C 1
ATOM 1806 O O . TYR A 1 215 ? -8.267 7.701 0.537 1.00 63.69 215 TYR A O 1
ATOM 1814 N N . LEU A 1 216 ? -10.197 7.319 1.556 1.00 59.03 216 LEU A N 1
ATOM 1815 C CA . LEU A 1 216 ? -10.437 5.924 1.158 1.00 59.03 216 LEU A CA 1
ATOM 1816 C C . LEU A 1 216 ? -10.800 5.842 -0.304 1.00 59.03 216 LEU A C 1
ATOM 1818 O O . LEU A 1 216 ? -10.478 4.843 -0.921 1.00 59.03 216 LEU A O 1
ATOM 1822 N N . PHE A 1 217 ? -11.473 6.855 -0.854 1.00 63.28 217 PHE A N 1
ATOM 1823 C CA . PHE A 1 217 ? -11.665 6.907 -2.294 1.00 63.28 217 PHE A CA 1
ATOM 1824 C C . PHE A 1 217 ? -10.300 6.945 -2.985 1.00 63.28 217 PHE A C 1
ATOM 1826 O O . PHE A 1 217 ? -10.035 6.110 -3.837 1.00 63.28 217 PHE A O 1
ATOM 1833 N N . VAL A 1 218 ? -9.388 7.807 -2.528 1.00 67.19 218 VAL A N 1
ATOM 1834 C CA . VAL A 1 218 ? -8.010 7.870 -3.044 1.00 67.19 218 VAL A CA 1
ATOM 1835 C C . VAL A 1 218 ? -7.240 6.572 -2.760 1.00 67.19 218 VAL A C 1
ATOM 1837 O O . VAL A 1 218 ? -6.671 5.991 -3.678 1.00 67.19 218 VAL A O 1
ATOM 1840 N N . LEU A 1 219 ? -7.292 6.052 -1.529 1.00 65.62 219 LEU A N 1
ATOM 1841 C CA . LEU A 1 219 ? -6.638 4.793 -1.138 1.00 65.62 219 LEU A CA 1
ATOM 1842 C C . LEU A 1 219 ? -7.252 3.535 -1.770 1.00 65.62 219 LEU A C 1
ATOM 1844 O O . LEU A 1 219 ? -6.644 2.477 -1.669 1.00 65.62 219 LEU A O 1
ATOM 1848 N N . ALA A 1 220 ? -8.445 3.606 -2.361 1.00 66.69 220 ALA A N 1
ATOM 1849 C CA . ALA A 1 220 ? -9.054 2.512 -3.116 1.00 66.69 220 ALA A CA 1
ATOM 1850 C C . ALA A 1 220 ? -8.793 2.674 -4.616 1.00 66.69 220 ALA A C 1
ATOM 1852 O O . ALA A 1 220 ? -8.503 1.694 -5.293 1.00 66.69 220 ALA A O 1
ATOM 1853 N N . VAL A 1 221 ? -8.831 3.907 -5.130 1.00 73.38 221 VAL A N 1
ATOM 1854 C CA . VAL A 1 221 ? -8.487 4.213 -6.522 1.00 73.38 221 VAL A CA 1
ATOM 1855 C C . VAL A 1 221 ? -7.025 3.883 -6.794 1.00 73.38 221 VAL A C 1
ATOM 1857 O O . VAL A 1 221 ? -6.754 3.252 -7.804 1.00 73.38 221 VAL A O 1
ATOM 1860 N N . PHE A 1 222 ? -6.096 4.222 -5.896 1.00 79.75 222 PHE A N 1
ATOM 1861 C CA . PHE A 1 222 ? -4.672 3.936 -6.090 1.00 79.75 222 PHE A CA 1
ATOM 1862 C C . PHE A 1 222 ? -4.387 2.433 -6.318 1.00 79.75 222 PHE A C 1
ATOM 1864 O O . PHE A 1 222 ? -3.860 2.092 -7.378 1.00 79.75 222 PHE A O 1
ATOM 1871 N N . PRO A 1 223 ? -4.782 1.500 -5.427 1.00 76.12 223 PRO A N 1
ATOM 1872 C CA . PRO A 1 223 ? -4.513 0.082 -5.637 1.00 76.12 223 PRO A CA 1
ATOM 1873 C C . PRO A 1 223 ? -5.280 -0.504 -6.827 1.00 76.12 223 PRO A C 1
ATOM 1875 O O . PRO A 1 223 ? -4.761 -1.391 -7.502 1.00 76.12 223 PRO A O 1
ATOM 1878 N N . ILE A 1 224 ? -6.487 -0.003 -7.121 1.00 78.69 224 ILE A N 1
ATOM 1879 C CA . ILE A 1 224 ? -7.252 -0.407 -8.310 1.00 78.69 224 ILE A CA 1
ATOM 1880 C C . ILE A 1 224 ? -6.521 0.031 -9.587 1.00 78.69 224 ILE A C 1
ATOM 1882 O O . ILE A 1 224 ? -6.317 -0.785 -10.479 1.00 78.69 224 ILE A O 1
ATOM 1886 N N . SER A 1 225 ? -6.061 1.280 -9.668 1.00 81.62 225 SER A N 1
ATOM 1887 C CA . SER A 1 225 ? -5.288 1.784 -10.808 1.00 81.62 225 SER A CA 1
ATOM 1888 C C . SER A 1 225 ? -4.001 0.985 -11.000 1.00 81.62 225 SER A C 1
ATOM 1890 O O . SER A 1 225 ? -3.747 0.495 -12.097 1.00 81.62 225 SER A O 1
ATOM 1892 N N . CYS A 1 226 ? -3.235 0.756 -9.929 1.00 79.19 226 CYS A N 1
ATOM 1893 C CA . CYS A 1 226 ? -1.996 -0.024 -9.982 1.00 79.19 226 CYS A CA 1
ATOM 1894 C C . CYS A 1 226 ? -2.226 -1.473 -10.439 1.00 79.19 226 CYS A C 1
ATOM 1896 O O . CYS A 1 226 ? -1.460 -1.992 -11.250 1.00 79.19 226 CYS A O 1
ATOM 1898 N N . THR A 1 227 ? -3.286 -2.130 -9.958 1.00 78.69 227 THR A N 1
ATOM 1899 C CA . THR A 1 227 ? -3.619 -3.506 -10.370 1.00 78.69 227 THR A CA 1
ATOM 1900 C C . THR A 1 227 ? -4.136 -3.584 -11.803 1.00 78.69 227 THR A C 1
ATOM 1902 O O . THR A 1 227 ? -3.789 -4.524 -12.516 1.00 78.69 227 THR A O 1
ATOM 1905 N N . ILE A 1 228 ? -4.898 -2.587 -12.262 1.00 81.56 228 ILE A N 1
ATOM 1906 C CA . ILE A 1 228 ? -5.327 -2.480 -13.662 1.00 81.56 228 ILE A CA 1
ATOM 1907 C C . ILE A 1 228 ? -4.123 -2.242 -14.576 1.00 81.56 228 ILE A C 1
ATOM 1909 O O . ILE A 1 228 ? -4.006 -2.920 -15.591 1.00 81.56 228 ILE A O 1
ATOM 1913 N N . PHE A 1 229 ? -3.200 -1.341 -14.227 1.00 82.62 229 PHE A N 1
ATOM 1914 C CA . PHE A 1 229 ? -1.993 -1.114 -15.029 1.00 82.62 229 PHE A CA 1
ATOM 1915 C C . PHE A 1 229 ? -1.128 -2.371 -15.126 1.00 82.62 229 PHE A C 1
ATOM 1917 O O . PHE A 1 229 ? -0.682 -2.705 -16.220 1.00 82.62 229 PHE A O 1
ATOM 1924 N N . ALA A 1 230 ? -0.969 -3.113 -14.026 1.00 75.88 230 ALA A N 1
ATOM 1925 C CA . ALA A 1 230 ? -0.270 -4.396 -14.038 1.00 75.88 230 ALA A CA 1
ATOM 1926 C C . ALA A 1 230 ? -0.970 -5.443 -14.927 1.00 75.88 230 ALA A C 1
ATOM 1928 O O . ALA A 1 230 ? -0.303 -6.203 -15.625 1.00 75.88 230 ALA A O 1
ATOM 1929 N N . LEU A 1 231 ? -2.308 -5.472 -14.932 1.00 81.31 231 LEU A N 1
ATOM 1930 C CA . LEU A 1 231 ? -3.083 -6.363 -15.798 1.00 81.31 231 LEU A CA 1
ATOM 1931 C C . LEU A 1 231 ? -2.924 -5.999 -17.279 1.00 81.31 231 LEU A C 1
ATOM 1933 O O . LEU A 1 231 ? -2.721 -6.884 -18.106 1.00 81.31 231 LEU A O 1
ATOM 1937 N N . ILE A 1 232 ? -3.013 -4.710 -17.617 1.00 81.56 232 ILE A N 1
ATOM 1938 C CA . ILE A 1 232 ? -2.866 -4.253 -19.002 1.00 81.56 232 ILE A CA 1
ATOM 1939 C C . ILE A 1 232 ? -1.429 -4.494 -19.481 1.00 81.56 232 ILE A C 1
ATOM 1941 O O . ILE A 1 232 ? -1.271 -5.004 -20.581 1.00 81.56 232 ILE A O 1
ATOM 1945 N N . ASP A 1 233 ? -0.396 -4.233 -18.667 1.00 77.31 233 ASP A N 1
ATOM 1946 C CA . ASP A 1 233 ? 1.001 -4.545 -19.034 1.00 77.31 233 ASP A CA 1
ATOM 1947 C C . ASP A 1 233 ? 1.222 -6.044 -19.285 1.00 77.31 233 ASP A C 1
ATOM 1949 O O . ASP A 1 233 ? 2.034 -6.421 -20.127 1.00 77.31 233 ASP A O 1
ATOM 1953 N N . HIS A 1 234 ? 0.492 -6.904 -18.570 1.00 78.94 234 HIS A N 1
ATOM 1954 C CA . HIS A 1 234 ? 0.564 -8.348 -18.763 1.00 78.94 234 HIS A CA 1
ATOM 1955 C C . HIS A 1 234 ? -0.104 -8.813 -20.068 1.00 78.94 234 HIS A C 1
ATOM 1957 O O . HIS A 1 234 ? 0.382 -9.751 -20.696 1.00 78.94 234 HIS A O 1
ATOM 1963 N N . ILE A 1 235 ? -1.211 -8.180 -20.469 1.00 80.50 235 ILE A N 1
ATOM 1964 C CA . ILE A 1 235 ? -1.992 -8.568 -21.657 1.00 80.50 235 ILE A CA 1
ATOM 1965 C C . ILE A 1 235 ? -1.470 -7.886 -22.932 1.00 80.50 235 ILE A C 1
ATOM 1967 O O . ILE A 1 235 ? -1.536 -8.470 -24.014 1.00 80.50 235 ILE A O 1
ATOM 1971 N N . ASP A 1 236 ? -0.986 -6.648 -22.833 1.00 78.69 236 ASP A N 1
ATOM 1972 C CA . ASP A 1 236 ? -0.606 -5.838 -23.987 1.00 78.69 236 ASP A CA 1
ATOM 1973 C C . ASP A 1 236 ? 0.789 -6.207 -24.509 1.00 78.69 236 ASP A C 1
ATOM 1975 O O . ASP A 1 236 ? 1.792 -6.170 -23.799 1.00 78.69 236 ASP A O 1
ATOM 1979 N N . SER A 1 237 ? 0.864 -6.522 -25.800 1.00 73.06 237 SER A N 1
ATOM 1980 C CA . SER A 1 237 ? 2.115 -6.803 -26.503 1.00 73.06 237 SER A CA 1
ATOM 1981 C C . SER A 1 237 ? 2.812 -5.549 -27.053 1.00 73.06 237 SER A C 1
ATOM 1983 O O . SER A 1 237 ? 3.950 -5.646 -27.515 1.00 73.06 237 SER A O 1
ATOM 1985 N N . ASN A 1 238 ? 2.162 -4.376 -27.054 1.00 78.88 238 ASN A N 1
ATOM 1986 C CA . ASN A 1 238 ? 2.715 -3.160 -27.655 1.00 78.88 238 ASN A CA 1
ATOM 1987 C C . ASN A 1 238 ? 3.753 -2.480 -26.734 1.00 78.88 238 ASN A C 1
ATOM 1989 O O . ASN A 1 238 ? 3.388 -1.964 -25.676 1.00 78.88 238 ASN A O 1
ATOM 1993 N N . PRO A 1 239 ? 5.031 -2.363 -27.144 1.00 71.88 239 PRO A N 1
ATOM 1994 C CA . PRO A 1 239 ? 6.083 -1.790 -26.304 1.00 71.88 239 PRO A CA 1
ATOM 1995 C C . PRO A 1 239 ? 5.828 -0.335 -25.887 1.00 71.88 239 PRO A C 1
ATOM 1997 O O . PRO A 1 239 ? 6.188 0.041 -24.778 1.00 71.88 239 PRO A O 1
ATOM 2000 N N . ILE A 1 240 ? 5.190 0.489 -26.727 1.00 74.81 240 ILE A N 1
ATOM 2001 C CA . ILE A 1 240 ? 4.934 1.902 -26.391 1.00 74.81 240 ILE A CA 1
ATOM 2002 C C . ILE A 1 240 ? 3.880 2.014 -25.287 1.00 74.81 240 ILE A C 1
ATOM 2004 O O . ILE A 1 240 ? 4.016 2.825 -24.374 1.00 74.81 240 ILE A O 1
ATOM 2008 N N . HIS A 1 241 ? 2.833 1.193 -25.354 1.00 77.56 241 HIS A N 1
ATOM 2009 C CA . HIS A 1 241 ? 1.779 1.198 -24.344 1.00 77.56 241 HIS A CA 1
ATOM 2010 C C . HIS A 1 241 ? 2.308 0.748 -22.987 1.00 77.56 241 HIS A C 1
ATOM 2012 O O . HIS A 1 241 ? 2.022 1.386 -21.980 1.00 77.56 241 HIS A O 1
ATOM 2018 N N . ARG A 1 242 ? 3.143 -0.292 -22.968 1.00 75.31 242 ARG A N 1
ATOM 2019 C CA . ARG A 1 242 ? 3.786 -0.795 -21.750 1.00 75.31 242 ARG A CA 1
ATOM 2020 C C . ARG A 1 242 ? 4.631 0.263 -21.047 1.00 75.31 242 ARG A C 1
ATOM 2022 O O . ARG A 1 242 ? 4.599 0.382 -19.829 1.00 75.31 242 ARG A O 1
ATOM 2029 N N . GLU A 1 243 ? 5.323 1.093 -21.817 1.00 74.62 243 GLU A N 1
ATOM 2030 C CA . GLU A 1 243 ? 6.123 2.206 -21.294 1.00 74.62 243 GLU A CA 1
ATOM 2031 C C . GLU A 1 243 ? 5.255 3.317 -20.706 1.00 74.62 243 GLU A C 1
ATOM 2033 O O . GLU A 1 243 ? 5.535 3.823 -19.621 1.00 74.62 243 GLU A O 1
ATOM 2038 N N . ILE A 1 244 ? 4.155 3.658 -21.380 1.00 80.12 244 ILE A N 1
ATOM 2039 C CA . ILE A 1 244 ? 3.167 4.602 -20.850 1.00 80.12 244 ILE A CA 1
ATOM 2040 C C . ILE A 1 244 ? 2.546 4.050 -19.558 1.00 80.12 244 ILE A C 1
ATOM 2042 O O . ILE A 1 244 ? 2.412 4.786 -18.585 1.00 80.12 244 ILE A O 1
ATOM 2046 N N . LEU A 1 245 ? 2.202 2.763 -19.515 1.00 80.81 245 LEU A N 1
ATOM 2047 C CA . LEU A 1 245 ? 1.617 2.113 -18.340 1.00 80.81 245 LEU A CA 1
ATOM 2048 C C . LEU A 1 245 ? 2.600 2.036 -17.171 1.00 80.81 245 LEU A C 1
ATOM 2050 O O . LEU A 1 245 ? 2.199 2.295 -16.040 1.00 80.81 245 LEU A O 1
ATOM 2054 N N . ALA A 1 246 ? 3.879 1.756 -17.430 1.00 75.94 246 ALA A N 1
ATOM 2055 C CA . ALA A 1 246 ? 4.928 1.797 -16.414 1.00 75.94 246 ALA A CA 1
ATOM 2056 C C . ALA A 1 246 ? 5.082 3.209 -15.825 1.00 75.94 246 ALA A C 1
ATOM 2058 O O . ALA A 1 246 ? 5.113 3.374 -14.609 1.00 75.94 246 ALA A O 1
ATOM 2059 N N . ILE A 1 247 ? 5.070 4.241 -16.674 1.00 81.00 247 ILE A N 1
ATOM 2060 C CA . ILE A 1 247 ? 5.100 5.651 -16.253 1.00 81.00 247 ILE A CA 1
ATOM 2061 C C . ILE A 1 247 ? 3.873 6.011 -15.412 1.00 81.00 247 ILE A C 1
ATOM 2063 O O . ILE A 1 247 ? 4.005 6.674 -14.386 1.00 81.00 247 ILE A O 1
ATOM 2067 N N . LEU A 1 248 ? 2.678 5.580 -15.825 1.00 83.12 248 LEU A N 1
ATOM 2068 C CA . LEU A 1 248 ? 1.440 5.816 -15.078 1.00 83.12 248 LEU A CA 1
ATOM 2069 C C . LEU A 1 248 ? 1.432 5.077 -13.734 1.00 83.12 248 LEU A C 1
ATOM 2071 O O . LEU A 1 248 ? 0.942 5.618 -12.740 1.00 83.12 248 LEU A O 1
ATOM 2075 N N . PHE A 1 249 ? 1.995 3.871 -13.687 1.00 82.31 249 PHE A N 1
ATOM 2076 C CA . PHE A 1 249 ? 2.177 3.105 -12.459 1.00 82.31 249 PHE A CA 1
ATOM 2077 C C . PHE A 1 249 ? 3.132 3.823 -11.497 1.00 82.31 249 PHE A C 1
ATOM 2079 O O . PHE A 1 249 ? 2.760 4.083 -10.353 1.00 82.31 249 PHE A O 1
ATOM 2086 N N . ASP A 1 250 ? 4.311 4.235 -11.967 1.00 80.31 250 ASP A N 1
ATOM 2087 C CA . ASP A 1 250 ? 5.291 4.970 -11.158 1.00 80.31 250 ASP A CA 1
ATOM 2088 C C . ASP A 1 250 ? 4.728 6.313 -10.669 1.00 80.31 250 ASP A C 1
ATOM 2090 O O . ASP A 1 250 ? 4.901 6.688 -9.505 1.00 80.31 250 ASP A O 1
ATOM 2094 N N . LEU A 1 251 ? 3.988 7.025 -11.526 1.00 81.38 251 LEU A N 1
ATOM 2095 C CA . LEU A 1 251 ? 3.305 8.264 -11.157 1.00 81.38 251 LEU A CA 1
ATOM 2096 C C . LEU A 1 251 ? 2.247 8.028 -10.071 1.00 81.38 251 LEU A C 1
ATOM 2098 O O . LEU A 1 251 ? 2.153 8.826 -9.144 1.00 81.38 251 LEU A O 1
ATOM 2102 N N . SER A 1 252 ? 1.503 6.920 -10.147 1.00 80.62 252 SER A N 1
ATOM 2103 C CA . SER A 1 252 ? 0.503 6.553 -9.134 1.00 80.62 252 SER A CA 1
ATOM 2104 C C . SER A 1 252 ? 1.132 6.295 -7.765 1.00 80.62 252 SER A C 1
ATOM 2106 O O . SER A 1 252 ? 0.499 6.556 -6.753 1.00 80.62 252 SER A O 1
ATOM 2108 N N . TYR A 1 253 ? 2.373 5.802 -7.718 1.00 74.56 253 TYR A N 1
ATOM 2109 C CA . TYR A 1 253 ? 3.138 5.652 -6.473 1.00 74.56 253 TYR A CA 1
ATOM 2110 C C . TYR A 1 253 ? 3.762 6.961 -5.969 1.00 74.56 253 TYR A C 1
ATOM 2112 O O . TYR A 1 253 ? 4.143 7.047 -4.801 1.00 74.56 253 TYR A O 1
ATOM 2120 N N . THR A 1 254 ? 3.910 7.954 -6.847 1.00 73.88 254 THR A N 1
ATOM 2121 C CA . THR A 1 254 ? 4.575 9.226 -6.542 1.00 73.88 254 THR A CA 1
ATOM 2122 C C . THR A 1 254 ? 3.597 10.303 -6.052 1.00 73.88 254 THR A C 1
ATOM 2124 O O . THR A 1 254 ? 3.996 11.141 -5.241 1.00 73.88 254 THR A O 1
ATOM 2127 N N . LEU A 1 255 ? 2.354 10.300 -6.553 1.00 63.31 255 LEU A N 1
ATOM 2128 C CA . LEU A 1 255 ? 1.280 11.254 -6.228 1.00 63.31 255 LEU A CA 1
ATOM 2129 C C . LEU A 1 255 ? 0.372 10.751 -5.098 1.00 63.31 255 LEU A C 1
ATOM 2131 O O . LEU A 1 255 ? -0.017 11.597 -4.259 1.00 63.31 255 LEU A O 1
#

Radius of gyration: 21.33 Å; chains: 1; bounding box: 53×34×63 Å

Sequence (255 aa):
MRLDDTTLYKNGLYPYFAVVFSIITILNILSILYYFFNLYVTFRVKHFKTNIQILHQAIYATCPFTSIFIIIDGVANILGKRDFNLPFALNFFRTVMSCPPLFALVAIMLERIFATYYIKDYERERRPIIGYSIILLLIVMSIGTAFIFSYPELVIVFVVCHLSLNVICYVVSLITYRINRKYYYNNRERKHSYSLGERYQISENIRLYKFFSHYLFVLAVFPISCTIFALIDHIDSNPIHREILAILFDLSYTL

pLDDT: mean 81.37, std 10.75, range [29.78, 95.0]